Protein 2CNQ (pdb70)

Radius of gyration: 18.81 Å; Cα contacts (8 Å, |Δi|>4): 638; chains: 1; bounding box: 45×55×47 Å

Organism: Saccharomyces cerevisiae (strain ATCC 204508 / S288c) (NCBI:txid559292)

Structure (mmCIF, N/CA/C/O backbone):
data_2CNQ
#
_entry.id   2CNQ
#
_cell.length_a   60.683
_cell.length_b   61.851
_cell.length_c   76.893
_cell.angle_alpha   90.00
_cell.angle_beta   90.00
_cell.angle_gamma   90.00
#
_symmetry.space_group_name_H-M   'P 21 21 21'
#
loop_
_entity.id
_entity.type
_entity.pdbx_description
1 polymer 'PHOSPHORIBOSYLAMINOIMIDAZOLE-SUCCINOCARBOXAMIDE SYNTHASE'
2 non-polymer "ADENOSINE-5'-DIPHOSPHATE"
3 non-polymer 'AMINOIMIDAZOLE 4-CARBOXAMIDE RIBONUCLEOTIDE'
4 non-polymer 'ADENOSINE MONOPHOSPHATE'
5 non-polymer 'SUCCINIC ACID'
6 non-polymer 'MAGNESIUM ION'
7 non-polymer 'SULFATE ION'
8 water water
#
loop_
_atom_site.group_PDB
_atom_site.id
_atom_site.type_symbol
_atom_site.label_atom_id
_atom_site.label_alt_id
_atom_site.label_comp_id
_atom_site.label_asym_id
_atom_site.label_entity_id
_atom_site.label_seq_id
_atom_site.pdbx_PDB_ins_code
_atom_site.Cartn_x
_atom_site.Cartn_y
_atom_site.Cartn_z
_atom_site.occupancy
_atom_site.B_iso_or_equiv
_atom_site.auth_seq_id
_atom_site.auth_comp_id
_atom_site.auth_asym_id
_atom_site.auth_atom_id
_atom_site.pdbx_PDB_model_num
ATOM 4 N N . SER A 1 2 ? -27.356 30.653 13.857 1.00 8.31 2 SER A N 1
ATOM 5 C CA . SER A 1 2 ? -26.158 30.058 14.334 1.00 7.68 2 SER A CA 1
ATOM 6 C C . SER A 1 2 ? -25.236 31.121 14.857 1.00 7.02 2 SER A C 1
ATOM 7 O O . SER A 1 2 ? -25.148 32.216 14.315 1.00 8.18 2 SER A O 1
ATOM 11 N N . ILE A 1 3 ? -24.436 30.723 15.811 1.00 6.67 3 ILE A N 1
ATOM 12 C CA . ILE A 1 3 ? -23.338 31.537 16.245 1.00 6.84 3 ILE A CA 1
ATOM 13 C C . ILE A 1 3 ? -22.142 30.939 15.583 1.00 6.81 3 ILE A C 1
ATOM 14 O O . ILE A 1 3 ? -21.682 29.887 15.945 1.00 8.01 3 ILE A O 1
ATOM 19 N N . THR A 1 4 ? -21.659 31.630 14.600 1.00 7.49 4 THR A N 1
ATOM 20 C CA . THR A 1 4 ? -20.582 31.137 13.809 1.00 8.41 4 THR A CA 1
ATOM 21 C C . THR A 1 4 ? -19.269 31.741 14.195 1.00 7.59 4 THR A C 1
ATOM 22 O O . THR A 1 4 ? -18.273 31.060 14.162 1.00 10.13 4 THR A O 1
ATOM 29 N N . LYS A 1 5 ? -19.273 33.003 14.515 1.00 7.28 5 LYS A N 1
ATOM 30 C CA . LYS A 1 5 ? -18.080 33.709 14.870 1.00 7.88 5 LYS A CA 1
ATOM 31 C C . LYS A 1 5 ? -18.452 34.662 15.936 1.00 7.36 5 LYS A C 1
ATOM 32 O O . LYS A 1 5 ? -19.206 35.589 15.708 1.00 8.76 5 LYS A O 1
ATOM 38 N N . THR A 1 6 ? -17.935 34.456 17.120 1.00 6.71 6 THR A N 1
ATOM 39 C CA . THR A 1 6 ? -18.264 35.365 18.178 1.00 6.61 6 THR A CA 1
ATOM 40 C C . THR A 1 6 ? -17.599 36.690 17.934 1.00 6.41 6 THR A C 1
ATOM 41 O O . THR A 1 6 ? -16.487 36.767 17.462 1.00 7.31 6 THR A O 1
ATOM 45 N N . GLU A 1 7 ? -18.312 37.735 18.298 1.00 6.10 7 GLU A N 1
ATOM 46 C CA . GLU A 1 7 ? -17.874 39.095 18.107 1.00 6.70 7 GLU A CA 1
ATOM 47 C C . GLU A 1 7 ? -18.060 39.777 19.427 1.00 6.63 7 GLU A C 1
ATOM 48 O O . GLU A 1 7 ? -19.140 40.209 19.773 1.00 7.07 7 GLU A O 1
ATOM 54 N N . LEU A 1 8 ? -16.982 39.848 20.167 1.00 6.21 8 LEU A N 1
ATOM 55 C CA . LEU A 1 8 ? -17.028 40.369 21.502 1.00 6.55 8 LEU A CA 1
ATOM 56 C C . LEU A 1 8 ? -16.440 41.744 21.620 1.00 6.87 8 LEU A C 1
ATOM 57 O O . LEU A 1 8 ? -16.272 42.249 22.698 1.00 7.32 8 LEU A O 1
ATOM 62 N N . ASP A 1 9 ? -16.150 42.372 20.491 1.00 7.46 9 ASP A N 1
ATOM 63 C CA . ASP A 1 9 ? -15.800 43.776 20.485 1.00 7.89 9 ASP A CA 1
ATOM 64 C C . ASP A 1 9 ? -14.660 44.103 21.405 1.00 8.40 9 ASP A C 1
ATOM 65 O O . ASP A 1 9 ? -14.590 45.172 21.995 1.00 9.78 9 ASP A O 1
ATOM 70 N N . GLY A 1 10 ? -13.733 43.184 21.498 1.00 8.04 10 GLY A N 1
ATOM 71 C CA . GLY A 1 10 ? -12.550 43.409 22.257 1.00 8.93 10 GLY A CA 1
ATOM 72 C C . GLY A 1 10 ? -12.750 43.386 23.726 1.00 8.39 10 GLY A C 1
ATOM 73 O O . GLY A 1 10 ? -11.851 43.736 24.451 1.00 10.00 10 GLY A O 1
ATOM 74 N N . ILE A 1 11 ? -13.899 42.947 24.208 1.00 7.68 11 ILE A N 1
ATOM 75 C CA . ILE A 1 11 ? -14.158 42.977 25.616 1.00 7.57 11 ILE A CA 1
ATOM 76 C C . ILE A 1 11 ? -13.214 42.070 26.360 1.00 7.91 11 ILE A C 1
ATOM 77 O O . ILE A 1 11 ? -12.804 42.374 27.453 1.00 9.32 11 ILE A O 1
ATOM 82 N N . LEU A 1 12 ? -12.873 40.947 25.747 1.00 7.39 12 LEU A N 1
ATOM 83 C CA . LEU A 1 12 ? -11.855 40.036 26.234 1.00 7.46 12 LEU A CA 1
ATOM 84 C C . LEU A 1 12 ? -10.911 39.831 25.103 1.00 7.11 12 LEU A C 1
ATOM 85 O O . LEU A 1 12 ? -11.322 39.771 23.975 1.00 7.53 12 LEU A O 1
ATOM 90 N N . PRO A 1 13 ? -9.650 39.623 25.398 1.00 7.27 13 PRO A N 1
ATOM 91 C CA . PRO A 1 13 ? -8.730 39.253 24.354 1.00 7.55 13 PRO A CA 1
ATOM 92 C C . PRO A 1 13 ? -9.065 37.907 23.790 1.00 6.73 13 PRO A C 1
ATOM 93 O O . PRO A 1 13 ? -9.454 37.004 24.509 1.00 7.09 13 PRO A O 1
ATOM 97 N N . LEU A 1 14 ? -8.857 37.768 22.511 1.00 6.74 14 LEU A N 1
ATOM 98 C CA . LEU A 1 14 ? -9.035 36.520 21.852 1.00 6.73 14 LEU A CA 1
ATOM 99 C C . LEU A 1 14 ? -7.790 35.728 21.972 1.00 6.75 14 LEU A C 1
ATOM 100 O O . LEU A 1 14 ? -6.750 36.187 21.561 1.00 7.55 14 LEU A O 1
ATOM 105 N N . VAL A 1 15 ? -7.877 34.540 22.512 1.00 7.06 15 VAL A N 1
ATOM 106 C CA . VAL A 1 15 ? -6.764 33.642 22.577 1.00 7.09 15 VAL A CA 1
ATOM 107 C C . VAL A 1 15 ? -6.636 32.896 21.295 1.00 7.64 15 VAL A C 1
ATOM 108 O O . VAL A 1 15 ? -5.553 32.777 20.754 1.00 8.67 15 VAL A O 1
ATOM 112 N N . ALA A 1 16 ? -7.719 32.356 20.780 1.00 7.44 16 ALA A N 1
ATOM 113 C CA . ALA A 1 16 ? -7.663 31.547 19.610 1.00 7.80 16 ALA A CA 1
ATOM 114 C C . ALA A 1 16 ? -9.035 31.392 19.073 1.00 7.15 16 ALA A C 1
ATOM 115 O O . ALA A 1 16 ? -9.993 31.449 19.791 1.00 7.39 16 ALA A O 1
ATOM 117 N N . ARG A 1 17 ? -9.109 31.110 17.796 1.00 7.51 17 ARG A N 1
ATOM 118 C CA . ARG A 1 17 ? -10.241 30.406 17.265 1.00 7.70 17 ARG A CA 1
ATOM 119 C C . ARG A 1 17 ? -9.748 29.116 16.707 1.00 8.11 17 ARG A C 1
ATOM 120 O O . ARG A 1 17 ? -8.868 29.091 15.856 1.00 10.20 17 ARG A O 1
ATOM 128 N N . GLY A 1 18 ? -10.316 28.037 17.191 1.00 7.49 18 GLY A N 1
ATOM 129 C CA . GLY A 1 18 ? -10.108 26.742 16.606 1.00 7.38 18 GLY A CA 1
ATOM 130 C C . GLY A 1 18 ? -11.120 26.544 15.520 1.00 7.06 18 GLY A C 1
ATOM 131 O O . GLY A 1 18 ? -11.799 27.463 15.099 1.00 7.61 18 GLY A O 1
ATOM 132 N N . LYS A 1 19 ? -11.264 25.325 15.074 1.00 7.19 19 LYS A N 1
ATOM 133 C CA . LYS A 1 19 ? -12.245 25.063 14.069 1.00 8.11 19 LYS A CA 1
ATOM 134 C C . LYS A 1 19 ? -13.631 25.290 14.597 1.00 6.97 19 LYS A C 1
ATOM 135 O O . LYS A 1 19 ? -14.513 25.637 13.847 1.00 7.47 19 LYS A O 1
ATOM 146 N N . VAL A 1 20 ? -13.811 25.050 15.865 1.00 6.78 20 VAL A N 1
ATOM 147 C CA . VAL A 1 20 ? -15.124 25.134 16.460 1.00 6.97 20 VAL A CA 1
ATOM 148 C C . VAL A 1 20 ? -15.218 26.183 17.512 1.00 6.65 20 VAL A C 1
ATOM 149 O O . VAL A 1 20 ? -16.248 26.808 17.644 1.00 7.17 20 VAL A O 1
ATOM 153 N N . ARG A 1 21 ? -14.190 26.370 18.304 1.00 6.57 21 ARG A N 1
ATOM 154 C CA . ARG A 1 21 ? -14.289 27.213 19.437 1.00 6.22 21 ARG A CA 1
ATOM 155 C C . ARG A 1 21 ? -13.630 28.531 19.226 1.00 5.51 21 ARG A C 1
ATOM 156 O O . ARG A 1 21 ? -12.640 28.663 18.535 1.00 6.60 21 ARG A O 1
ATOM 164 N N . ASP A 1 22 ? -14.214 29.519 19.861 1.00 5.47 22 ASP A N 1
ATOM 165 C CA . ASP A 1 22 ? -13.630 30.837 20.017 1.00 5.76 22 ASP A CA 1
ATOM 166 C C . ASP A 1 22 ? -13.259 30.929 21.462 1.00 5.95 22 ASP A C 1
ATOM 167 O O . ASP A 1 22 ? -14.086 30.679 22.319 1.00 6.39 22 ASP A O 1
ATOM 172 N N . ILE A 1 23 ? -12.018 31.260 21.717 1.00 6.20 23 ILE A N 1
ATOM 173 C CA . ILE A 1 23 ? -11.478 31.143 23.048 1.00 6.42 23 ILE A CA 1
ATOM 174 C C . ILE A 1 23 ? -10.962 32.481 23.445 1.00 5.98 23 ILE A C 1
ATOM 175 O O . ILE A 1 23 ? -10.104 33.019 22.761 1.00 6.69 23 ILE A O 1
ATOM 184 N N . TYR A 1 24 ? -11.479 33.011 24.518 1.00 6.00 24 TYR A N 1
ATOM 185 C CA . TYR A 1 24 ? -11.092 34.313 24.993 1.00 6.30 24 TYR A CA 1
ATOM 186 C C . TYR A 1 24 ? -10.437 34.187 26.332 1.00 6.42 24 TYR A C 1
ATOM 187 O O . TYR A 1 24 ? -10.711 33.272 27.097 1.00 6.93 24 TYR A O 1
ATOM 196 N N . GLU A 1 25 ? -9.634 35.172 26.659 1.00 6.56 25 GLU A N 1
ATOM 197 C CA . GLU A 1 25 ? -8.988 35.217 27.939 1.00 6.85 25 GLU A CA 1
ATOM 198 C C . GLU A 1 25 ? -9.814 35.984 28.892 1.00 7.10 25 GLU A C 1
ATOM 199 O O . GLU A 1 25 ? -10.041 37.177 28.713 1.00 8.76 25 GLU A O 1
ATOM 210 N N . VAL A 1 26 ? -10.260 35.323 29.923 1.00 7.18 26 VAL A N 1
ATOM 211 C CA . VAL A 1 26 ? -10.976 35.982 30.982 1.00 7.63 26 VAL A CA 1
ATOM 212 C C . VAL A 1 26 ? -10.002 36.622 31.910 1.00 7.85 26 VAL A C 1
ATOM 213 O O . VAL A 1 26 ? -10.200 37.739 32.354 1.00 9.88 26 VAL A O 1
ATOM 217 N N . ASP A 1 27 ? -8.971 35.893 32.267 1.00 8.36 27 ASP A N 1
ATOM 218 C CA . ASP A 1 27 ? -7.938 36.438 33.055 1.00 9.17 27 ASP A CA 1
ATOM 219 C C . ASP A 1 27 ? -6.774 35.558 32.859 1.00 9.60 27 ASP A C 1
ATOM 220 O O . ASP A 1 27 ? -6.759 34.665 32.003 1.00 9.63 27 ASP A O 1
ATOM 225 N N . ALA A 1 28 ? -5.750 35.813 33.628 1.00 10.85 28 ALA A N 1
ATOM 226 C CA . ALA A 1 28 ? -4.538 35.117 33.420 1.00 11.22 28 ALA A CA 1
ATOM 227 C C . ALA A 1 28 ? -4.686 33.619 33.449 1.00 11.48 28 ALA A C 1
ATOM 228 O O . ALA A 1 28 ? -3.922 32.928 32.827 1.00 13.45 28 ALA A O 1
ATOM 230 N N . GLY A 1 29 ? -5.615 33.097 34.201 1.00 10.06 29 GLY A N 1
ATOM 231 C CA . GLY A 1 29 ? -5.751 31.672 34.344 1.00 9.78 29 GLY A CA 1
ATOM 232 C C . GLY A 1 29 ? -6.965 31.052 33.725 1.00 8.15 29 GLY A C 1
ATOM 233 O O . GLY A 1 29 ? -7.160 29.864 33.861 1.00 8.66 29 GLY A O 1
ATOM 234 N N . THR A 1 30 ? -7.790 31.836 33.076 1.00 7.42 30 THR A N 1
ATOM 235 C CA . THR A 1 30 ? -9.104 31.363 32.755 1.00 7.09 30 THR A CA 1
ATOM 236 C C . THR A 1 30 ? -9.487 31.791 31.393 1.00 6.58 30 THR A C 1
ATOM 237 O O . THR A 1 30 ? -9.180 32.893 30.948 1.00 6.88 30 THR A O 1
ATOM 244 N N . LEU A 1 31 ? -10.172 30.884 30.721 1.00 6.64 31 LEU A N 1
ATOM 245 C CA . LEU A 1 31 ? -10.608 31.078 29.369 1.00 6.17 31 LEU A CA 1
ATOM 246 C C . LEU A 1 31 ? -12.098 31.002 29.320 1.00 6.06 31 LEU A C 1
ATOM 247 O O . LEU A 1 31 ? -12.733 30.259 30.029 1.00 6.76 31 LEU A O 1
ATOM 252 N N . LEU A 1 32 ? -12.643 31.767 28.396 1.00 6.24 32 LEU A N 1
ATOM 253 C CA . LEU A 1 32 ? -14.014 31.666 27.958 1.00 6.67 32 LEU A CA 1
ATOM 254 C C . LEU A 1 32 ? -13.962 30.829 26.700 1.00 6.10 32 LEU A C 1
ATOM 255 O O . LEU A 1 32 ? -13.398 31.217 25.702 1.00 6.50 32 LEU A O 1
ATOM 260 N N . PHE A 1 33 ? -14.525 29.640 26.793 1.00 6.22 33 PHE A N 1
ATOM 261 C CA . PHE A 1 33 ? -14.330 28.599 25.820 1.00 6.15 33 PHE A CA 1
ATOM 262 C C . PHE A 1 33 ? -15.659 28.424 25.104 1.00 5.57 33 PHE A C 1
ATOM 263 O O . PHE A 1 33 ? -16.549 27.786 25.630 1.00 6.12 33 PHE A O 1
ATOM 271 N N . VAL A 1 34 ? -15.776 29.056 23.968 1.00 5.54 34 VAL A N 1
ATOM 272 C CA . VAL A 1 34 ? -17.049 29.192 23.317 1.00 5.59 34 VAL A CA 1
ATOM 273 C C . VAL A 1 34 ? -17.103 28.247 22.159 1.00 5.71 34 VAL A C 1
ATOM 274 O O . VAL A 1 34 ? -16.333 28.372 21.237 1.00 6.63 34 VAL A O 1
ATOM 278 N N . ALA A 1 35 ? -18.024 27.313 22.188 1.00 5.44 35 ALA A N 1
ATOM 279 C CA . ALA A 1 35 ? -18.237 26.447 21.061 1.00 5.33 35 ALA A CA 1
ATOM 280 C C . ALA A 1 35 ? -19.196 27.124 20.142 1.00 5.30 35 ALA A C 1
ATOM 281 O O . ALA A 1 35 ? -20.346 27.308 20.468 1.00 5.38 35 ALA A O 1
ATOM 283 N N . THR A 1 36 ? -18.708 27.523 18.996 1.00 5.43 36 THR A N 1
ATOM 284 C CA . THR A 1 36 ? -19.538 28.072 17.978 1.00 5.37 36 THR A CA 1
ATOM 285 C C . THR A 1 36 ? -20.275 26.937 17.310 1.00 5.46 36 THR A C 1
ATOM 286 O O . THR A 1 36 ? -20.183 25.802 17.724 1.00 6.12 36 THR A O 1
ATOM 290 N N . ASP A 1 37 ? -21.001 27.291 16.277 1.00 5.31 37 ASP A N 1
ATOM 291 C CA . ASP A 1 37 ? -21.743 26.364 15.480 1.00 5.61 37 ASP A CA 1
ATOM 292 C C . ASP A 1 37 ? -21.026 25.962 14.240 1.00 5.96 37 ASP A C 1
ATOM 293 O O . ASP A 1 37 ? -21.598 25.315 13.390 1.00 6.85 37 ASP A O 1
ATOM 298 N N . ARG A 1 38 ? -19.766 26.326 14.127 1.00 5.76 38 ARG A N 1
ATOM 299 C CA . ARG A 1 38 ? -18.995 25.896 13.023 1.00 6.25 38 ARG A CA 1
ATOM 300 C C . ARG A 1 38 ? -18.853 24.391 13.048 1.00 6.07 38 ARG A C 1
ATOM 301 O O . ARG A 1 38 ? -18.881 23.750 14.076 1.00 6.73 38 ARG A O 1
ATOM 309 N N . ILE A 1 39 ? -18.657 23.826 11.893 1.00 6.40 39 ILE A N 1
ATOM 310 C CA . ILE A 1 39 ? -18.373 22.414 11.803 1.00 6.43 39 ILE A CA 1
ATOM 311 C C . ILE A 1 39 ? -17.314 22.243 10.775 1.00 6.93 39 ILE A C 1
ATOM 312 O O . ILE A 1 39 ? -17.260 22.960 9.800 1.00 7.20 39 ILE A O 1
ATOM 317 N N . SER A 1 40 ? -16.455 21.295 11.009 1.00 7.39 40 SER A N 1
ATOM 318 C CA . SER A 1 40 ? -15.339 21.045 10.146 1.00 7.30 40 SER A CA 1
ATOM 319 C C . SER A 1 40 ? -15.267 19.592 9.866 1.00 7.33 40 SER A C 1
ATOM 320 O O . SER A 1 40 ? -15.777 18.771 10.584 1.00 8.63 40 SER A O 1
ATOM 323 N N . ALA A 1 41 ? -14.604 19.260 8.788 1.00 6.87 41 ALA A N 1
ATOM 324 C CA . ALA A 1 41 ? -14.336 17.872 8.492 1.00 7.32 41 ALA A CA 1
ATOM 325 C C . ALA A 1 41 ? -13.071 17.876 7.718 1.00 8.19 41 ALA A C 1
ATOM 326 O O . ALA A 1 41 ? -12.832 18.760 6.913 1.00 8.12 41 ALA A O 1
ATOM 328 N N . TYR A 1 42 ? -12.247 16.888 7.962 1.00 8.52 42 TYR A N 1
ATOM 329 C CA . TYR A 1 42 ? -10.970 16.811 7.310 1.00 9.98 42 TYR A CA 1
ATOM 330 C C . TYR A 1 42 ? -10.217 18.110 7.467 1.00 9.94 42 TYR A C 1
ATOM 331 O O . TYR A 1 42 ? -9.512 18.537 6.567 1.00 11.76 42 TYR A O 1
ATOM 340 N N . ASP A 1 43 ? -10.335 18.713 8.636 1.00 9.65 43 ASP A N 1
ATOM 341 C CA . ASP A 1 43 ? -9.592 19.908 8.989 1.00 9.74 43 ASP A CA 1
ATOM 342 C C . ASP A 1 43 ? -9.974 21.119 8.204 1.00 9.42 43 ASP A C 1
ATOM 343 O O . ASP A 1 43 ? -9.245 22.078 8.211 1.00 11.14 43 ASP A O 1
ATOM 348 N N . VAL A 1 44 ? -11.148 21.116 7.593 1.00 8.41 44 VAL A N 1
ATOM 349 C CA . VAL A 1 44 ? -11.630 22.291 6.934 1.00 8.22 44 VAL A CA 1
ATOM 350 C C . VAL A 1 44 ? -12.994 22.613 7.458 1.00 7.59 44 VAL A C 1
ATOM 351 O O . VAL A 1 44 ? -13.841 21.755 7.600 1.00 7.86 44 VAL A O 1
ATOM 358 N N . ILE A 1 45 ? -13.221 23.873 7.732 1.00 7.63 45 ILE A N 1
ATOM 359 C CA . ILE A 1 45 ? -14.460 24.336 8.259 1.00 7.39 45 ILE A CA 1
ATOM 360 C C . ILE A 1 45 ? -15.428 24.476 7.130 1.00 7.12 45 ILE A C 1
ATOM 361 O O . ILE A 1 45 ? -15.116 24.991 6.085 1.00 8.12 45 ILE A O 1
ATOM 366 N N . MET A 1 46 ? -16.645 24.036 7.338 1.00 7.21 46 MET A N 1
ATOM 367 C CA . MET A 1 46 ? -17.674 24.231 6.356 1.00 7.49 46 MET A CA 1
ATOM 368 C C . MET A 1 46 ? -18.018 25.686 6.287 1.00 7.86 46 MET A C 1
ATOM 369 O O . MET A 1 46 ? -17.832 26.442 7.213 1.00 8.14 46 MET A O 1
ATOM 374 N N . GLU A 1 47 ? -18.599 26.087 5.181 1.00 8.11 47 GLU A N 1
ATOM 375 C CA . GLU A 1 47 ? -19.016 27.464 5.038 1.00 8.60 47 GLU A CA 1
ATOM 376 C C . GLU A 1 47 ? -20.099 27.808 6.000 1.00 8.56 47 GLU A C 1
ATOM 377 O O . GLU A 1 47 ? -20.103 28.876 6.563 1.00 10.19 47 GLU A O 1
ATOM 387 N N . ASN A 1 48 ? -21.048 26.914 6.148 1.00 8.71 48 ASN A N 1
ATOM 388 C CA . ASN A 1 48 ? -22.175 27.144 6.964 1.00 8.66 48 ASN A CA 1
ATOM 389 C C . ASN A 1 48 ? -22.102 26.344 8.231 1.00 8.41 48 ASN A C 1
ATOM 390 O O . ASN A 1 48 ? -21.306 25.454 8.407 1.00 8.56 48 ASN A O 1
ATOM 395 N N . SER A 1 49 ? -22.929 26.738 9.152 1.00 8.88 49 SER A N 1
ATOM 396 C CA . SER A 1 49 ? -22.909 26.236 10.485 1.00 8.45 49 SER A CA 1
ATOM 397 C C . SER A 1 49 ? -24.044 25.254 10.714 1.00 8.10 49 SER A C 1
ATOM 398 O O . SER A 1 49 ? -24.941 25.084 9.900 1.00 9.62 49 SER A O 1
ATOM 402 N N . ILE A 1 50 ? -23.959 24.593 11.844 1.00 7.34 50 ILE A N 1
ATOM 403 C CA . ILE A 1 50 ? -25.019 23.727 12.319 1.00 7.65 50 ILE A CA 1
ATOM 404 C C . ILE A 1 50 ? -25.619 24.453 13.499 1.00 7.13 50 ILE A C 1
ATOM 405 O O . ILE A 1 50 ? -24.993 24.538 14.532 1.00 6.47 50 ILE A O 1
ATOM 410 N N . PRO A 1 51 ? -26.802 25.011 13.373 1.00 7.53 51 PRO A N 1
ATOM 411 C CA . PRO A 1 51 ? -27.308 25.827 14.453 1.00 7.70 51 PRO A CA 1
ATOM 412 C C . PRO A 1 51 ? -27.322 25.090 15.750 1.00 6.74 51 PRO A C 1
ATOM 413 O O . PRO A 1 51 ? -27.805 23.967 15.847 1.00 6.85 51 PRO A O 1
ATOM 417 N N . GLU A 1 52 ? -26.797 25.743 16.753 1.00 6.44 52 GLU A N 1
ATOM 418 C CA . GLU A 1 52 ? -26.749 25.239 18.113 1.00 6.46 52 GLU A CA 1
ATOM 419 C C . GLU A 1 52 ? -25.882 24.044 18.327 1.00 5.68 52 GLU A C 1
ATOM 420 O O . GLU A 1 52 ? -25.827 23.529 19.403 1.00 5.74 52 GLU A O 1
ATOM 431 N N . LYS A 1 53 ? -25.129 23.635 17.326 1.00 5.60 53 LYS A N 1
ATOM 432 C CA . LYS A 1 53 ? -24.185 22.558 17.537 1.00 5.76 53 LYS A CA 1
ATOM 433 C C . LYS A 1 53 ? -23.287 22.858 18.693 1.00 5.41 53 LYS A C 1
ATOM 434 O O . LYS A 1 53 ? -22.974 21.977 19.462 1.00 5.67 53 LYS A O 1
ATOM 440 N N . GLY A 1 54 ? -22.823 24.095 18.800 1.00 5.33 54 GLY A N 1
ATOM 441 C CA . GLY A 1 54 ? -21.931 24.410 19.871 1.00 5.58 54 GLY A CA 1
ATOM 442 C C . GLY A 1 54 ? -22.555 24.318 21.211 1.00 5.32 54 GLY A C 1
ATOM 443 O O . GLY A 1 54 ? -21.898 23.998 22.190 1.00 5.47 54 GLY A O 1
ATOM 444 N N . ILE A 1 55 ? -23.836 24.600 21.294 1.00 5.25 55 ILE A N 1
ATOM 445 C CA . ILE A 1 55 ? -24.546 24.382 22.531 1.00 5.33 55 ILE A CA 1
ATOM 446 C C . ILE A 1 55 ? -24.522 22.902 22.851 1.00 5.29 55 ILE A C 1
ATOM 447 O O . ILE A 1 55 ? -24.266 22.498 23.950 1.00 5.67 55 ILE A O 1
ATOM 452 N N . LEU A 1 56 ? -24.775 22.073 21.859 1.00 5.51 56 LEU A N 1
ATOM 453 C CA . LEU A 1 56 ? -24.749 20.637 22.082 1.00 5.77 56 LEU A CA 1
ATOM 454 C C . LEU A 1 56 ? -23.407 20.186 22.521 1.00 5.65 56 LEU A C 1
ATOM 455 O O . LEU A 1 56 ? -23.287 19.398 23.460 1.00 5.93 56 LEU A O 1
ATOM 460 N N . LEU A 1 57 ? -22.360 20.661 21.893 1.00 5.51 57 LEU A N 1
ATOM 461 C CA . LEU A 1 57 ? -21.038 20.218 22.291 1.00 5.49 57 LEU A CA 1
ATOM 462 C C . LEU A 1 57 ? -20.761 20.616 23.699 1.00 5.31 57 LEU A C 1
ATOM 463 O O . LEU A 1 57 ? -20.126 19.879 24.427 1.00 5.77 57 LEU A O 1
ATOM 468 N N . THR A 1 58 ? -21.205 21.789 24.072 1.00 5.22 58 THR A N 1
ATOM 469 C CA . THR A 1 58 ? -20.992 22.286 25.387 1.00 5.54 58 THR A CA 1
ATOM 470 C C . THR A 1 58 ? -21.744 21.467 26.374 1.00 5.42 58 THR A C 1
ATOM 471 O O . THR A 1 58 ? -21.202 20.977 27.340 1.00 6.05 58 THR A O 1
ATOM 475 N N . LYS A 1 59 ? -23.037 21.335 26.156 1.00 5.64 59 LYS A N 1
ATOM 476 C CA A LYS A 1 59 ? -23.862 20.634 27.096 0.50 5.99 59 LYS A CA 1
ATOM 477 C CA B LYS A 1 59 ? -23.877 20.634 27.081 0.50 6.26 59 LYS A CA 1
ATOM 478 C C . LYS A 1 59 ? -23.468 19.188 27.226 1.00 5.73 59 LYS A C 1
ATOM 479 O O . LYS A 1 59 ? -23.465 18.635 28.292 1.00 6.20 59 LYS A O 1
ATOM 495 N N . LEU A 1 60 ? -23.133 18.571 26.128 1.00 5.54 60 LEU A N 1
ATOM 496 C CA . LEU A 1 60 ? -22.749 17.183 26.176 1.00 5.65 60 LEU A CA 1
ATOM 497 C C . LEU A 1 60 ? -21.429 17.044 26.902 1.00 5.57 60 LEU A C 1
ATOM 498 O O . LEU A 1 60 ? -21.253 16.159 27.692 1.00 5.87 60 LEU A O 1
ATOM 503 N N . SER A 1 61 ? -20.517 17.947 26.623 1.00 5.61 61 SER A N 1
ATOM 504 C CA . SER A 1 61 ? -19.293 17.931 27.381 1.00 5.72 61 SER A CA 1
ATOM 505 C C . SER A 1 61 ? -19.570 18.037 28.838 1.00 5.82 61 SER A C 1
ATOM 506 O O . SER A 1 61 ? -18.984 17.329 29.626 1.00 6.07 61 SER A O 1
ATOM 509 N N . GLU A 1 62 ? -20.425 18.966 29.213 1.00 6.01 62 GLU A N 1
ATOM 510 C CA . GLU A 1 62 ? -20.737 19.126 30.612 1.00 6.45 62 GLU A CA 1
ATOM 511 C C . GLU A 1 62 ? -21.289 17.880 31.205 1.00 6.41 62 GLU A C 1
ATOM 512 O O . GLU A 1 62 ? -20.964 17.514 32.318 1.00 6.75 62 GLU A O 1
ATOM 518 N N . PHE A 1 63 ? -22.134 17.194 30.454 1.00 6.22 63 PHE A N 1
ATOM 519 C CA . PHE A 1 63 ? -22.680 15.949 30.926 1.00 6.32 63 PHE A CA 1
ATOM 520 C C . PHE A 1 63 ? -21.576 14.980 31.257 1.00 5.95 63 PHE A C 1
ATOM 521 O O . PHE A 1 63 ? -21.564 14.350 32.293 1.00 6.66 63 PHE A O 1
ATOM 529 N N . TRP A 1 64 ? -20.624 14.849 30.341 1.00 5.91 64 TRP A N 1
ATOM 530 C CA . TRP A 1 64 ? -19.565 13.902 30.561 1.00 6.12 64 TRP A CA 1
ATOM 531 C C . TRP A 1 64 ? -18.614 14.351 31.618 1.00 5.94 64 TRP A C 1
ATOM 532 O O . TRP A 1 64 ? -18.096 13.523 32.353 1.00 6.67 64 TRP A O 1
ATOM 543 N N . PHE A 1 65 ? -18.329 15.636 31.701 1.00 6.23 65 PHE A N 1
ATOM 544 C CA . PHE A 1 65 ? -17.473 16.098 32.767 1.00 6.87 65 PHE A CA 1
ATOM 545 C C . PHE A 1 65 ? -18.058 15.714 34.097 1.00 7.07 65 PHE A C 1
ATOM 546 O O . PHE A 1 65 ? -17.353 15.297 34.988 1.00 7.70 65 PHE A O 1
ATOM 554 N N A LYS A 1 66 ? -19.365 15.855 34.216 0.50 6.79 66 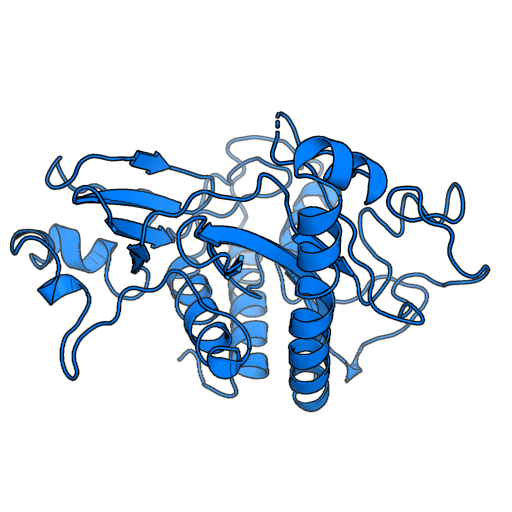LYS A N 1
ATOM 555 N N B LYS A 1 66 ? -19.364 15.885 34.250 0.50 7.41 66 LYS A N 1
ATOM 556 C CA A LYS A 1 66 ? -20.028 15.527 35.434 0.50 7.59 66 LYS A CA 1
ATOM 557 C CA B LYS A 1 66 ? -20.015 15.484 35.474 0.50 8.75 66 LYS A CA 1
ATOM 558 C C A LYS A 1 66 ? -20.023 14.031 35.643 0.50 7.71 66 LYS A C 1
ATOM 559 C C B LYS A 1 66 ? -19.921 13.999 35.631 0.50 8.05 66 LYS A C 1
ATOM 560 O O A LYS A 1 66 ? -19.826 13.566 36.757 0.50 8.46 66 LYS A O 1
ATOM 561 O O B LYS A 1 66 ? -19.540 13.504 36.682 0.50 8.59 66 LYS A O 1
ATOM 572 N N . PHE A 1 67 ? -20.272 13.264 34.588 1.00 7.52 67 PHE A N 1
ATOM 573 C CA . PHE A 1 67 ? -20.271 11.825 34.675 1.00 7.98 67 PHE A CA 1
ATOM 574 C C . PHE A 1 67 ? -18.938 11.297 35.143 1.00 8.00 67 PHE A C 1
ATOM 575 O O . PHE A 1 67 ? -18.854 10.319 35.868 1.00 8.67 67 PHE A O 1
ATOM 583 N N . LEU A 1 68 ? -17.885 11.966 34.711 1.00 7.40 68 LEU A N 1
ATOM 584 C CA . LEU A 1 68 ? -16.528 11.562 35.001 1.00 7.61 68 LEU A CA 1
ATOM 585 C C . LEU A 1 68 ? -15.932 12.358 36.120 1.00 8.02 68 LEU A C 1
ATOM 586 O O . LEU A 1 68 ? -14.742 12.304 36.322 1.00 8.92 68 LEU A O 1
ATOM 591 N N . SER A 1 69 ? -16.723 13.086 36.868 1.00 9.10 69 SER A N 1
ATOM 592 C CA . SER A 1 69 ? -16.154 14.053 37.792 1.00 10.76 69 SER A CA 1
ATOM 593 C C . SER A 1 69 ? -15.354 13.394 38.888 1.00 11.06 69 SER A C 1
ATOM 594 O O . SER A 1 69 ? -14.436 13.993 39.388 1.00 13.08 69 SER A O 1
ATOM 597 N N . ASN A 1 70 ? -15.695 12.177 39.254 1.00 10.68 70 ASN A N 1
ATOM 598 C CA . ASN A 1 70 ? -14.924 11.450 40.237 1.00 11.91 70 ASN A CA 1
ATOM 599 C C . ASN A 1 70 ? -13.796 10.661 39.649 1.00 11.17 70 ASN A C 1
ATOM 600 O O . ASN A 1 70 ? -13.009 10.091 40.372 1.00 13.50 70 ASN A O 1
ATOM 605 N N . ASP A 1 71 ? -13.696 10.620 38.339 1.00 9.54 71 ASP A N 1
ATOM 606 C CA . ASP A 1 71 ? -12.713 9.842 37.653 1.00 9.64 71 ASP A CA 1
ATOM 607 C C . ASP A 1 71 ? -11.559 10.652 37.197 1.00 9.02 71 ASP A C 1
ATOM 608 O O . ASP A 1 71 ? -10.485 10.116 37.022 1.00 9.91 71 ASP A O 1
ATOM 613 N N . VAL A 1 72 ? -11.763 11.931 36.964 1.00 8.19 72 VAL A N 1
ATOM 614 C CA . VAL A 1 72 ? -10.732 12.771 36.433 1.00 7.75 72 VAL A CA 1
ATOM 615 C C . VAL A 1 72 ? -11.074 14.201 36.724 1.00 7.72 72 VAL A C 1
ATOM 616 O O . VAL A 1 72 ? -12.217 14.598 36.628 1.00 8.67 72 VAL A O 1
ATOM 620 N N . ARG A 1 73 ? -10.074 14.955 37.109 1.00 7.80 73 ARG A N 1
ATOM 621 C CA . ARG A 1 73 ? -10.201 16.379 37.192 1.00 8.14 73 ARG A CA 1
ATOM 622 C C . ARG A 1 73 ? -10.457 16.936 35.833 1.00 7.26 73 ARG A C 1
ATOM 623 O O . ARG A 1 73 ? -9.964 16.405 34.871 1.00 8.28 73 ARG A O 1
ATOM 638 N N . ASN A 1 74 ? -11.172 18.033 35.766 1.00 7.05 74 ASN A N 1
ATOM 639 C CA . ASN A 1 74 ? -11.422 18.650 34.493 1.00 6.56 74 ASN A CA 1
ATOM 640 C C . ASN A 1 74 ? -11.152 20.120 34.538 1.00 6.76 74 ASN A C 1
ATOM 641 O O . ASN A 1 74 ? -10.905 20.693 35.571 1.00 7.69 74 ASN A O 1
ATOM 646 N N . HIS A 1 75 ? -11.212 20.736 33.382 1.00 6.50 75 HIS A N 1
ATOM 647 C CA . HIS A 1 75 ? -10.868 22.129 33.255 1.00 6.51 75 HIS A CA 1
ATOM 648 C C . HIS A 1 75 ? -11.952 23.086 33.619 1.00 6.44 75 HIS A C 1
ATOM 649 O O . HIS A 1 75 ? -11.732 24.275 33.565 1.00 6.86 75 HIS A O 1
ATOM 656 N N . LEU A 1 76 ? -13.127 22.619 33.971 1.00 6.96 76 LEU A N 1
ATOM 657 C CA . LEU A 1 76 ? -14.180 23.566 34.225 1.00 6.90 76 LEU A CA 1
ATOM 658 C C . LEU A 1 76 ? -13.859 24.380 35.451 1.00 7.16 76 LEU A C 1
ATOM 659 O O . LEU A 1 76 ? -13.418 23.852 36.451 1.00 8.52 76 LEU A O 1
ATOM 664 N N . VAL A 1 77 ? -14.137 25.663 35.401 1.00 6.82 77 VAL A N 1
ATOM 665 C CA . VAL A 1 77 ? -14.153 26.477 36.572 1.00 7.79 77 VAL A CA 1
ATOM 666 C C . VAL A 1 77 ? -15.435 26.155 37.316 1.00 8.93 77 VAL A C 1
ATOM 667 O O . VAL A 1 77 ? -16.501 26.109 36.770 1.00 10.38 77 VAL A O 1
ATOM 671 N N A ASP A 1 78 ? -15.321 26.062 38.612 0.80 10.96 78 ASP A N 1
ATOM 672 N N B ASP A 1 78 ? -15.249 25.741 38.573 0.20 7.61 78 ASP A N 1
ATOM 673 C CA A ASP A 1 78 ? -16.502 26.010 39.430 0.80 13.08 78 ASP A CA 1
ATOM 674 C CA B ASP A 1 78 ? -16.343 25.352 39.478 0.20 6.89 78 ASP A CA 1
ATOM 675 C C A ASP A 1 78 ? -17.321 27.280 39.264 0.80 13.57 78 ASP A C 1
ATOM 676 C C B ASP A 1 78 ? -17.041 26.599 39.991 0.20 6.66 78 ASP A C 1
ATOM 677 O O A ASP A 1 78 ? -16.823 28.401 39.320 0.80 14.75 78 ASP A O 1
ATOM 678 O O B ASP A 1 78 ? -16.724 27.123 41.040 0.20 7.24 78 ASP A O 1
ATOM 687 N N A ILE A 1 79 ? -18.586 27.102 39.023 0.80 13.68 79 ILE A N 1
ATOM 688 N N B ILE A 1 79 ? -17.969 27.084 39.196 0.20 6.90 79 ILE A N 1
ATOM 689 C CA A ILE A 1 79 ? -19.471 28.231 38.994 0.80 13.17 79 ILE A CA 1
ATOM 690 C CA B ILE A 1 79 ? -18.699 28.297 39.478 0.20 7.31 79 ILE A CA 1
ATOM 691 C C A ILE A 1 79 ? -20.207 28.104 40.331 0.80 13.30 79 ILE A C 1
ATOM 692 C C B ILE A 1 79 ? -19.678 28.051 40.613 0.20 8.24 79 ILE A C 1
ATOM 693 O O A ILE A 1 79 ? -20.786 27.047 40.585 0.80 14.72 79 ILE A O 1
ATOM 694 O O B ILE A 1 79 ? -19.998 26.923 40.953 0.20 7.65 79 ILE A O 1
ATOM 703 N N . ALA A 1 80 ? -20.154 29.130 41.194 1.00 11.20 80 ALA A N 1
ATOM 704 C CA . ALA A 1 80 ? -20.857 29.053 42.446 1.00 11.62 80 ALA A CA 1
ATOM 705 C C . ALA A 1 80 ? -22.315 28.754 42.233 1.00 11.57 80 ALA A C 1
ATOM 706 O O . ALA A 1 80 ? -22.884 29.048 41.198 1.00 11.67 80 ALA A O 1
ATOM 708 N N . PRO A 1 81 ? -22.940 28.185 43.244 1.00 11.81 81 PRO A N 1
ATOM 709 C CA . PRO A 1 81 ? -24.320 27.837 43.139 1.00 12.21 81 PRO A CA 1
ATOM 710 C C . PRO A 1 81 ? -25.135 29.018 42.745 1.00 12.45 81 PRO A C 1
ATOM 711 O O . PRO A 1 81 ? -24.973 30.081 43.302 1.00 12.92 81 PRO A O 1
ATOM 715 N N . GLY A 1 82 ? -26.010 28.824 41.772 1.00 13.92 82 GLY A N 1
ATOM 716 C CA . GLY A 1 82 ? -26.925 29.848 41.360 1.00 14.35 82 GLY A CA 1
ATOM 717 C C . GLY A 1 82 ? -26.332 30.828 40.412 1.00 13.45 82 GLY A C 1
ATOM 718 O O . GLY A 1 82 ? -27.035 31.692 39.924 1.00 16.42 82 GLY A O 1
ATOM 719 N N . LYS A 1 83 ? -25.051 30.709 40.138 1.00 11.71 83 LYS A N 1
ATOM 720 C CA A LYS A 1 83 ? -24.433 31.633 39.226 0.50 11.11 83 LYS A CA 1
ATOM 721 C CA B LYS A 1 83 ? -24.392 31.616 39.229 0.50 10.65 83 LYS A CA 1
ATOM 722 C C . LYS A 1 83 ? -24.339 31.011 37.867 1.00 10.73 83 LYS A C 1
ATOM 723 O O . LYS A 1 83 ? -24.503 29.817 37.689 1.00 12.33 83 LYS A O 1
ATOM 734 N N . THR A 1 84 ? -24.072 31.861 36.913 1.00 9.65 84 THR A N 1
ATOM 735 C CA . THR A 1 84 ? -23.849 31.434 35.576 1.00 9.47 84 THR A CA 1
ATOM 736 C C . THR A 1 84 ? -22.498 31.915 35.180 1.00 8.16 84 THR A C 1
ATOM 737 O O . THR A 1 84 ? -21.876 32.723 35.837 1.00 7.62 84 THR A O 1
ATOM 741 N N . ILE A 1 85 ? -22.072 31.469 34.028 1.00 7.91 85 ILE A N 1
ATOM 742 C CA . ILE A 1 85 ? -20.826 31.960 33.523 1.00 7.57 85 ILE A CA 1
ATOM 743 C C . ILE A 1 85 ? -20.822 33.461 33.406 1.00 6.78 85 ILE A C 1
ATOM 744 O O . ILE A 1 85 ? -19.807 34.083 33.571 1.00 6.76 85 ILE A O 1
ATOM 753 N N . PHE A 1 86 ? -21.966 34.047 33.122 1.00 6.61 86 PHE A N 1
ATOM 754 C CA . PHE A 1 86 ? -21.994 35.492 32.948 1.00 6.80 86 PHE A CA 1
ATOM 755 C C . PHE A 1 86 ? -21.676 36.226 34.197 1.00 6.73 86 PHE A C 1
ATOM 756 O O . PHE A 1 86 ? -21.156 37.325 34.144 1.00 7.33 86 PHE A O 1
ATOM 764 N N . ASP A 1 87 ? -21.934 35.620 35.326 1.00 6.91 87 ASP A N 1
ATOM 765 C CA . ASP A 1 87 ? -21.549 36.235 36.578 1.00 7.18 87 ASP A CA 1
ATOM 766 C C . ASP A 1 87 ? -20.070 36.337 36.709 1.00 7.01 87 ASP A C 1
ATOM 767 O O . ASP A 1 87 ? -19.598 37.142 37.475 1.00 8.32 87 ASP A O 1
ATOM 772 N N . TYR A 1 88 ? -19.332 35.517 35.991 1.00 6.55 88 TYR A N 1
ATOM 773 C CA . TYR A 1 88 ? -17.905 35.436 36.014 1.00 6.82 88 TYR A CA 1
ATOM 774 C C . TYR A 1 88 ? -17.272 36.145 34.853 1.00 6.72 88 TYR A C 1
ATOM 775 O O . TYR A 1 88 ? -16.081 36.057 34.670 1.00 7.61 88 TYR A O 1
ATOM 784 N N . LEU A 1 89 ? -18.047 36.878 34.085 1.00 6.51 89 LEU A N 1
ATOM 785 C CA . LEU A 1 89 ? -17.568 37.606 32.966 1.00 6.58 89 LEU A CA 1
ATOM 786 C C . LEU A 1 89 ? -17.847 39.050 33.176 1.00 6.77 89 LEU A C 1
ATOM 787 O O . LEU A 1 89 ? -18.731 39.430 33.908 1.00 6.94 89 LEU A O 1
ATOM 792 N N . PRO A 1 90 ? -17.108 39.901 32.489 1.00 6.90 90 PRO A N 1
ATOM 793 C CA . PRO A 1 90 ? -17.449 41.313 32.497 1.00 7.42 90 PRO A CA 1
ATOM 794 C C . PRO A 1 90 ? -18.907 41.507 32.230 1.00 6.96 90 PRO A C 1
ATOM 795 O O . PRO A 1 90 ? -19.501 40.819 31.422 1.00 6.55 90 PRO A O 1
ATOM 799 N N . ALA A 1 91 ? -19.474 42.463 32.916 1.00 7.37 91 ALA A N 1
ATOM 800 C CA . ALA A 1 91 ? -20.874 42.746 32.817 1.00 7.77 91 ALA A CA 1
ATOM 801 C C . ALA A 1 91 ? -21.299 42.966 31.402 1.00 7.16 91 ALA A C 1
ATOM 802 O O . ALA A 1 91 ? -22.392 42.602 31.034 1.00 7.19 91 ALA A O 1
ATOM 804 N N . LYS A 1 92 ? -20.463 43.584 30.608 1.00 6.91 92 LYS A N 1
ATOM 805 C CA . LYS A 1 92 ? -20.859 43.871 29.259 1.00 7.33 92 LYS A CA 1
ATOM 806 C C . LYS A 1 92 ? -21.242 42.619 28.516 1.00 6.52 92 LYS A C 1
ATOM 807 O O . LYS A 1 92 ? -22.070 42.673 27.639 1.00 6.92 92 LYS A O 1
ATOM 818 N N . LEU A 1 93 ? -20.620 41.478 28.847 1.00 6.24 93 LEU A N 1
ATOM 819 C CA . LEU A 1 93 ? -20.931 40.267 28.113 1.00 6.28 93 LEU A CA 1
ATOM 820 C C . LEU A 1 93 ? -22.278 39.696 28.426 1.00 6.09 93 LEU A C 1
ATOM 821 O O . LEU A 1 93 ? -22.716 38.791 27.765 1.00 6.53 93 LEU A O 1
ATOM 826 N N . SER A 1 94 ? -22.954 40.258 29.418 1.00 6.17 94 SER A N 1
ATOM 827 C CA . SER A 1 94 ? -24.340 39.931 29.639 1.00 6.44 94 SER A CA 1
ATOM 828 C C . SER A 1 94 ? -25.278 40.749 28.821 1.00 6.28 94 SER A C 1
ATOM 829 O O . SER A 1 94 ? -26.451 40.461 28.799 1.00 7.50 94 SER A O 1
ATOM 832 N N . GLU A 1 95 ? -24.801 41.782 28.180 1.00 6.18 95 GLU A N 1
ATOM 833 C CA . GLU A 1 95 ? -25.651 42.553 27.302 1.00 6.34 95 GLU A CA 1
ATOM 834 C C . GLU A 1 95 ? -26.031 41.643 26.185 1.00 5.78 95 GLU A C 1
ATOM 835 O O . GLU A 1 95 ? -25.244 40.831 25.749 1.00 6.17 95 GLU A O 1
ATOM 841 N N . PRO A 1 96 ? -27.236 41.746 25.680 1.00 6.55 96 PRO A N 1
ATOM 842 C CA . PRO A 1 96 ? -27.749 40.749 24.743 1.00 7.22 96 PRO A CA 1
ATOM 843 C C . PRO A 1 96 ? -26.932 40.562 23.512 1.00 6.35 96 PRO A C 1
ATOM 844 O O . PRO A 1 96 ? -26.878 39.461 23.031 1.00 6.86 96 PRO A O 1
ATOM 848 N N . LYS A 1 97 ? -26.305 41.609 23.002 1.00 5.75 97 LYS A N 1
ATOM 849 C CA . LYS A 1 97 ? -25.511 41.447 21.827 1.00 6.21 97 LYS A CA 1
ATOM 850 C C . LYS A 1 97 ? -24.467 40.391 22.033 1.00 6.16 97 LYS A C 1
ATOM 851 O O . LYS A 1 97 ? -24.099 39.696 21.110 1.00 7.01 97 LYS A O 1
ATOM 857 N N . TYR A 1 98 ? -23.952 40.293 23.238 1.00 5.88 98 TYR A N 1
ATOM 858 C CA . TYR A 1 98 ? -22.936 39.318 23.563 1.00 5.97 98 TYR A CA 1
ATOM 859 C C . TYR A 1 98 ? -23.507 38.093 24.166 1.00 6.03 98 TYR A C 1
ATOM 860 O O . TYR A 1 98 ? -23.089 37.000 23.853 1.00 6.39 98 TYR A O 1
ATOM 869 N N . LYS A 1 99 ? -24.457 38.246 25.068 1.00 6.17 99 LYS A N 1
ATOM 870 C CA . LYS A 1 99 ? -24.971 37.104 25.757 1.00 6.33 99 LYS A CA 1
ATOM 871 C C . LYS A 1 99 ? -25.560 36.107 24.798 1.00 6.48 99 LYS A C 1
ATOM 872 O O . LYS A 1 99 ? -25.419 34.915 24.968 1.00 7.02 99 LYS A O 1
ATOM 878 N N . THR A 1 100 ? -26.212 36.581 23.777 1.00 6.45 100 THR A N 1
ATOM 879 C CA . THR A 1 100 ? -26.805 35.661 22.834 1.00 6.80 100 THR A CA 1
ATOM 880 C C . THR A 1 100 ? -25.752 34.872 22.091 1.00 6.53 100 THR A C 1
ATOM 881 O O . THR A 1 100 ? -26.031 33.801 21.611 1.00 8.52 100 THR A O 1
ATOM 887 N N . GLN A 1 101 ? -24.562 35.407 21.977 1.00 6.24 101 GLN A N 1
ATOM 888 C CA . GLN A 1 101 ? -23.496 34.722 21.327 1.00 6.68 101 GLN A CA 1
ATOM 889 C C . GLN A 1 101 ? -22.775 33.749 22.218 1.00 6.57 101 GLN A C 1
ATOM 890 O O . GLN A 1 101 ? -21.931 32.981 21.720 1.00 8.03 101 GLN A O 1
ATOM 896 N N . LEU A 1 102 ? -23.022 33.821 23.508 1.00 5.56 102 LEU A N 1
ATOM 897 C CA . LEU A 1 102 ? -22.261 33.070 24.452 1.00 5.27 102 LEU A CA 1
ATOM 898 C C . LEU A 1 102 ? -23.066 32.080 25.218 1.00 5.37 102 LEU A C 1
ATOM 899 O O . LEU A 1 102 ? -22.553 31.071 25.649 1.00 5.43 102 LEU A O 1
ATOM 904 N N . GLU A 1 103 ? -24.316 32.390 25.489 1.00 5.49 103 GLU A N 1
ATOM 905 C CA . GLU A 1 103 ? -25.045 31.590 26.417 1.00 5.84 103 GLU A CA 1
ATOM 906 C C . GLU A 1 103 ? -25.204 30.185 25.892 1.00 5.56 103 GLU A C 1
ATOM 907 O O . GLU A 1 103 ? -25.421 29.961 24.724 1.00 5.95 103 GLU A O 1
ATOM 918 N N . ASP A 1 104 ? -25.082 29.246 26.810 1.00 5.85 104 ASP A N 1
ATOM 919 C CA . ASP A 1 104 ? -25.273 27.829 26.588 1.00 5.81 104 ASP A CA 1
ATOM 920 C C . ASP A 1 104 ? -24.231 27.173 25.759 1.00 5.77 104 ASP A C 1
ATOM 921 O O . ASP A 1 104 ? -24.271 25.963 25.621 1.00 7.05 104 ASP A O 1
ATOM 926 N N . ARG A 1 105 ? -23.278 27.923 25.254 1.00 5.15 105 ARG A N 1
ATOM 927 C CA . ARG A 1 105 ? -22.256 27.353 24.411 1.00 5.18 105 ARG A CA 1
ATOM 928 C C . ARG A 1 105 ? -20.888 27.718 24.920 1.00 5.40 105 ARG A C 1
ATOM 929 O O . ARG A 1 105 ? -19.917 27.548 24.226 1.00 5.69 105 ARG A O 1
ATOM 937 N N . SER A 1 106 ? -20.804 28.196 26.149 1.00 5.48 106 SER A N 1
ATOM 938 C CA . SER A 1 106 ? -19.570 28.691 26.675 1.00 5.78 106 SER A CA 1
ATOM 939 C C . SER A 1 106 ? -19.257 28.019 27.954 1.00 6.19 106 SER A C 1
ATOM 940 O O . SER A 1 106 ? -20.093 27.880 28.831 1.00 7.51 106 SER A O 1
ATOM 943 N N . LEU A 1 107 ? -18.005 27.671 28.099 1.00 6.12 107 LEU A N 1
ATOM 944 C CA . LEU A 1 107 ? -17.502 27.161 29.344 1.00 6.29 107 LEU A CA 1
ATOM 945 C C . LEU A 1 107 ? -16.439 28.080 29.825 1.00 5.91 107 LEU A C 1
ATOM 946 O O . LEU A 1 107 ? -15.620 28.549 29.075 1.00 7.06 107 LEU A O 1
ATOM 951 N N . LEU A 1 108 ? -16.448 28.304 31.107 1.00 6.56 108 LEU A N 1
ATOM 952 C CA . LEU A 1 108 ? -15.390 29.004 31.776 1.00 6.26 108 LEU A CA 1
ATOM 953 C C . LEU A 1 108 ? -14.447 27.935 32.238 1.00 6.13 108 LEU A C 1
ATOM 954 O O . LEU A 1 108 ? -14.844 27.069 32.996 1.00 6.57 108 LEU A O 1
ATOM 959 N N . VAL A 1 109 ? -13.234 27.970 31.736 1.00 6.13 109 VAL A N 1
ATOM 960 C CA . VAL A 1 109 ? -12.326 26.892 31.983 1.00 6.25 109 VAL A CA 1
ATOM 961 C C . VAL A 1 109 ? -11.024 27.440 32.426 1.00 6.38 109 VAL A C 1
ATOM 962 O O . VAL A 1 109 ? -10.617 28.535 32.114 1.00 7.37 109 VAL A O 1
ATOM 966 N N . HIS A 1 110 ? -10.337 26.625 33.170 1.00 6.87 110 HIS A N 1
ATOM 967 C CA . HIS A 1 110 ? -9.012 26.915 33.543 1.00 7.59 110 HIS A CA 1
ATOM 968 C C . HIS A 1 110 ? -8.100 26.650 32.378 1.00 8.03 110 HIS A C 1
ATOM 969 O O . HIS A 1 110 ? -8.174 25.627 31.742 1.00 8.53 110 HIS A O 1
ATOM 982 N N . LYS A 1 111 ? -7.220 27.577 32.119 1.00 8.20 111 LYS A N 1
ATOM 983 C CA . LYS A 1 111 ? -6.184 27.378 31.149 1.00 9.09 111 LYS A CA 1
ATOM 984 C C . LYS A 1 111 ? -5.299 26.303 31.686 1.00 9.56 111 LYS A C 1
ATOM 985 O O . LYS A 1 111 ? -4.823 26.399 32.788 1.00 13.30 111 LYS A O 1
ATOM 996 N N . HIS A 1 112 ? -5.041 25.285 30.916 1.00 9.30 112 HIS A N 1
ATOM 997 C CA . HIS A 1 112 ? -4.151 24.250 31.353 1.00 9.72 112 HIS A CA 1
ATOM 998 C C . HIS A 1 112 ? -3.095 24.054 30.355 1.00 9.34 112 HIS A C 1
ATOM 999 O O . HIS A 1 112 ? -3.291 24.239 29.172 1.00 10.43 112 HIS A O 1
ATOM 1006 N N . LYS A 1 113 ? -1.978 23.578 30.860 1.00 10.22 113 LYS A N 1
ATOM 1007 C CA . LYS A 1 113 ? -0.967 23.035 30.005 1.00 9.55 113 LYS A CA 1
ATOM 1008 C C . LYS A 1 113 ? -1.494 21.782 29.417 1.00 9.27 113 LYS A C 1
ATOM 1009 O O . LYS A 1 113 ? -1.917 20.882 30.121 1.00 11.32 113 LYS A O 1
ATOM 1020 N N . LEU A 1 114 ? -1.499 21.734 28.117 1.00 9.28 114 LEU A N 1
ATOM 1021 C CA . LEU A 1 114 ? -2.067 20.622 27.434 1.00 9.41 114 LEU A CA 1
ATOM 1022 C C . LEU A 1 114 ? -1.026 19.591 27.181 1.00 10.31 114 LEU A C 1
ATOM 1023 O O . LEU A 1 114 ? 0.112 19.893 26.977 1.00 13.87 114 LEU A O 1
ATOM 1028 N N . ILE A 1 115 ? -1.419 18.340 27.227 1.00 8.36 115 ILE A N 1
ATOM 1029 C CA . ILE A 1 115 ? -0.574 17.266 26.780 1.00 8.36 115 ILE A CA 1
ATOM 1030 C C . ILE A 1 115 ? -0.756 17.215 25.301 1.00 8.26 115 ILE A C 1
ATOM 1031 O O . ILE A 1 115 ? -1.876 17.187 24.810 1.00 8.41 115 ILE A O 1
ATOM 1036 N N . PRO A 1 116 ? 0.316 17.266 24.541 1.00 8.66 116 PRO A N 1
ATOM 1037 C CA . PRO A 1 116 ? 0.222 17.525 23.128 1.00 8.64 116 PRO A CA 1
ATOM 1038 C C . PRO A 1 116 ? -0.104 16.293 22.311 1.00 8.81 116 PRO A C 1
ATOM 1039 O O . PRO A 1 116 ? 0.640 15.872 21.437 1.00 9.94 116 PRO A O 1
ATOM 1043 N N . LEU A 1 117 ? -1.225 15.700 22.614 1.00 7.40 117 LEU A N 1
ATOM 1044 C CA . LEU A 1 117 ? -1.701 14.523 21.934 1.00 7.53 117 LEU A CA 1
ATOM 1045 C C . LEU A 1 117 ? -3.164 14.634 21.756 1.00 6.98 117 LEU A C 1
ATOM 1046 O O . LEU A 1 117 ? -3.853 15.165 22.601 1.00 7.82 117 LEU A O 1
ATOM 1051 N N . GLU A 1 118 ? -3.654 14.089 20.679 1.00 6.84 118 GLU A N 1
ATOM 1052 C CA . GLU A 1 118 ? -5.046 13.736 20.590 1.00 6.75 118 GLU A CA 1
ATOM 1053 C C . GLU A 1 118 ? -5.142 12.385 21.238 1.00 6.35 118 GLU A C 1
ATOM 1054 O O . GLU A 1 118 ? -4.567 11.415 20.781 1.00 7.09 118 GLU A O 1
ATOM 1060 N N . VAL A 1 119 ? -5.818 12.338 22.357 1.00 6.13 119 VAL A N 1
ATOM 1061 C CA . VAL A 1 119 ? -5.862 11.141 23.173 1.00 6.66 119 VAL A CA 1
ATOM 1062 C C . VAL A 1 119 ? -7.035 10.331 22.716 1.00 6.19 119 VAL A C 1
ATOM 1063 O O . VAL A 1 119 ? -8.109 10.387 23.273 1.00 6.33 119 VAL A O 1
ATOM 1067 N N . ILE A 1 120 ? -6.819 9.610 21.641 1.00 6.19 120 ILE A N 1
ATOM 1068 C CA . ILE A 1 120 ? -7.850 8.826 21.033 1.00 6.28 120 ILE A CA 1
ATOM 1069 C C . ILE A 1 120 ? -7.879 7.480 21.672 1.00 5.97 120 ILE A C 1
ATOM 1070 O O . ILE A 1 120 ? -6.859 6.848 21.880 1.00 6.49 120 ILE A O 1
ATOM 1075 N N . VAL A 1 121 ? -9.074 7.026 21.990 1.00 5.81 121 VAL A N 1
ATOM 1076 C CA . VAL A 1 121 ? -9.318 5.677 22.412 1.00 5.87 121 VAL A CA 1
ATOM 1077 C C . VAL A 1 121 ? -10.275 5.067 21.453 1.00 5.68 121 VAL A C 1
ATOM 1078 O O . VAL A 1 121 ? -11.271 5.657 21.120 1.00 6.15 121 VAL A O 1
ATOM 1082 N N . ARG A 1 122 ? -9.943 3.867 21.024 1.00 6.19 122 ARG A N 1
ATOM 1083 C CA . ARG A 1 122 ? -10.776 3.121 20.123 1.00 6.52 122 ARG A CA 1
ATOM 1084 C C . ARG A 1 122 ? -11.267 1.884 20.803 1.00 6.55 122 ARG A C 1
ATOM 1085 O O . ARG A 1 122 ? -10.498 1.054 21.216 1.00 7.50 122 ARG A O 1
ATOM 1093 N N . GLY A 1 123 ? -12.562 1.763 20.902 1.00 6.59 123 GLY A N 1
ATOM 1094 C CA . GLY A 1 123 ? -13.148 0.525 21.343 1.00 7.17 123 GLY A CA 1
ATOM 1095 C C . GLY A 1 123 ? -13.444 -0.417 20.229 1.00 7.41 123 GLY A C 1
ATOM 1096 O O . GLY A 1 123 ? -13.553 -1.623 20.440 1.00 8.00 123 GLY A O 1
ATOM 1097 N N . TYR A 1 124 ? -13.589 0.120 19.039 1.00 7.37 124 TYR A N 1
ATOM 1098 C CA . TYR A 1 124 ? -14.030 -0.589 17.882 1.00 7.64 124 TYR A CA 1
ATOM 1099 C C . TYR A 1 124 ? -13.207 -0.106 16.753 1.00 7.67 124 TYR A C 1
ATOM 1100 O O . TYR A 1 124 ? -12.773 1.042 16.710 1.00 8.00 124 TYR A O 1
ATOM 1109 N N . ILE A 1 125 ? -12.983 -0.985 15.796 1.00 7.97 125 ILE A N 1
ATOM 1110 C CA . ILE A 1 125 ? -12.088 -0.662 14.731 1.00 7.98 125 ILE A CA 1
ATOM 1111 C C . ILE A 1 125 ? -12.820 -0.035 13.592 1.00 7.56 125 ILE A C 1
ATOM 1112 O O . ILE A 1 125 ? -13.667 -0.636 12.966 1.00 8.26 125 ILE A O 1
ATOM 1117 N N . THR A 1 126 ? -12.481 1.205 13.301 1.00 7.60 126 THR A N 1
ATOM 1118 C CA . THR A 1 126 ? -13.094 1.939 12.253 1.00 7.48 126 THR A CA 1
ATOM 1119 C C . THR A 1 126 ? -12.168 3.044 11.864 1.00 7.57 126 THR A C 1
ATOM 1120 O O . THR A 1 126 ? -11.098 3.201 12.396 1.00 7.78 126 THR A O 1
ATOM 1124 N N . GLY A 1 127 ? -12.552 3.812 10.888 1.00 8.50 127 GLY A N 1
ATOM 1125 C CA . GLY A 1 127 ? -11.833 5.011 10.598 1.00 8.75 127 GLY A CA 1
ATOM 1126 C C . GLY A 1 127 ? -10.420 4.728 10.228 1.00 8.92 127 GLY A C 1
ATOM 1127 O O . GLY A 1 127 ? -10.114 3.785 9.502 1.00 9.37 127 GLY A O 1
ATOM 1128 N N . SER A 1 128 ? -9.527 5.525 10.755 1.00 8.34 128 SER A N 1
ATOM 1129 C CA . SER A 1 128 ? -8.156 5.385 10.348 1.00 8.66 128 SER A CA 1
ATOM 1130 C C . SER A 1 128 ? -7.561 4.107 10.855 1.00 8.75 128 SER A C 1
ATOM 1131 O O . SER A 1 128 ? -6.641 3.580 10.263 1.00 9.76 128 SER A O 1
ATOM 1134 N N . ALA A 1 129 ? -8.063 3.593 11.943 1.00 8.31 129 ALA A N 1
ATOM 1135 C CA . ALA A 1 129 ? -7.568 2.347 12.481 1.00 8.62 129 ALA A CA 1
ATOM 1136 C C . ALA A 1 129 ? -7.888 1.207 11.566 1.00 8.83 129 ALA A C 1
ATOM 1137 O O . ALA A 1 129 ? -7.081 0.321 11.360 1.00 9.77 129 ALA A O 1
ATOM 1139 N N . TRP A 1 130 ? -9.097 1.179 11.061 1.00 9.06 130 TRP A N 1
ATOM 1140 C CA . TRP A 1 130 ? -9.484 0.128 10.161 1.00 9.54 130 TRP A CA 1
ATOM 1141 C C . TRP A 1 130 ? -8.662 0.182 8.911 1.00 10.66 130 TRP A C 1
ATOM 1142 O O . TRP A 1 130 ? -8.202 -0.821 8.415 1.00 11.49 130 TRP A O 1
ATOM 1153 N N . LYS A 1 131 ? -8.418 1.376 8.426 1.00 11.14 131 LYS A N 1
ATOM 1154 C CA A LYS A 1 131 ? -7.615 1.506 7.225 0.50 13.37 131 LYS A CA 1
ATOM 1155 C CA B LYS A 1 131 ? -7.637 1.518 7.223 0.50 12.13 131 LYS A CA 1
ATOM 1156 C C . LYS A 1 131 ? -6.254 0.916 7.451 1.00 12.67 131 LYS A C 1
ATOM 1157 O O . LYS A 1 131 ? -5.750 0.167 6.622 1.00 13.81 131 LYS A O 1
ATOM 1168 N N . GLU A 1 132 ? -5.629 1.243 8.554 1.00 11.86 132 GLU A N 1
ATOM 1169 C CA . GLU A 1 132 ? -4.305 0.703 8.797 1.00 12.06 132 GLU A CA 1
ATOM 1170 C C . GLU A 1 132 ? -4.337 -0.786 8.997 1.00 11.61 132 GLU A C 1
ATOM 1171 O O . GLU A 1 132 ? -3.497 -1.517 8.507 1.00 13.40 132 GLU A O 1
ATOM 1177 N N A TYR A 1 133 ? -5.330 -1.301 9.720 0.80 11.16 133 TYR A N 1
ATOM 1178 N N B TYR A 1 133 ? -5.339 -1.198 9.686 0.20 10.42 133 TYR A N 1
ATOM 1179 C CA A TYR A 1 133 ? -5.397 -2.729 10.146 0.80 10.78 133 TYR A CA 1
ATOM 1180 C CA B TYR A 1 133 ? -5.493 -2.550 9.776 0.20 8.98 133 TYR A CA 1
ATOM 1181 C C A TYR A 1 133 ? -5.579 -3.640 8.985 0.80 10.65 133 TYR A C 1
ATOM 1182 C C B TYR A 1 133 ? -5.498 -3.124 8.365 0.20 8.03 133 TYR A C 1
ATOM 1183 O O A TYR A 1 133 ? -5.015 -4.715 8.895 0.80 11.36 133 TYR A O 1
ATOM 1184 O O B TYR A 1 133 ? -4.739 -4.032 8.088 0.20 6.39 133 TYR A O 1
ATOM 1201 N N A VAL A 1 134 ? -6.405 -3.218 8.052 0.70 9.91 134 VAL A N 1
ATOM 1202 N N B VAL A 1 134 ? -6.286 -2.571 7.451 0.30 8.43 134 VAL A N 1
ATOM 1203 C CA A VAL A 1 134 ? -6.593 -3.993 6.853 0.70 10.61 134 VAL A CA 1
ATOM 1204 C CA B VAL A 1 134 ? -6.415 -3.218 6.161 0.30 9.18 134 VAL A CA 1
ATOM 1205 C C A VAL A 1 134 ? -5.266 -4.143 6.147 0.70 10.87 134 VAL A C 1
ATOM 1206 C C B VAL A 1 134 ? -5.088 -3.218 5.403 0.30 9.44 134 VAL A C 1
ATOM 1207 O O A VAL A 1 134 ? -4.960 -5.203 5.630 0.70 12.07 134 VAL A O 1
ATOM 1208 O O B VAL A 1 134 ? -4.752 -4.187 4.723 0.30 9.92 134 VAL A O 1
ATOM 1215 N N A LYS A 1 135 ? -4.472 -3.086 6.130 0.70 10.49 135 LYS A N 1
ATOM 1216 N N B LYS A 1 135 ? -4.332 -2.137 5.537 0.30 10.06 135 LYS A N 1
ATOM 1217 C CA A LYS A 1 135 ? -3.177 -3.152 5.473 0.70 11.38 135 LYS A CA 1
ATOM 1218 C CA B LYS A 1 135 ? -3.047 -2.025 4.859 0.30 11.46 135 LYS A CA 1
ATOM 1219 C C A LYS A 1 135 ? -2.179 -4.021 6.190 0.70 10.56 135 LYS A C 1
ATOM 1220 C C B LYS A 1 135 ? -1.944 -2.862 5.503 0.30 11.01 135 LYS A C 1
ATOM 1221 O O A LYS A 1 135 ? -1.569 -4.885 5.579 0.70 11.45 135 LYS A O 1
ATOM 1222 O O B LYS A 1 135 ? -1.277 -3.633 4.816 0.30 11.40 135 LYS A O 1
ATOM 1233 N N A THR A 1 136 ? -1.935 -3.740 7.457 0.70 10.57 136 THR A N 1
ATOM 1234 N N B THR A 1 136 ? -1.723 -2.704 6.803 0.30 11.04 136 THR A N 1
ATOM 1235 C CA A THR A 1 136 ? -0.847 -4.386 8.145 0.70 11.03 136 THR A CA 1
ATOM 1236 C CA B THR A 1 136 ? -0.583 -3.363 7.457 0.30 11.16 136 THR A CA 1
ATOM 1237 C C A THR A 1 136 ? -1.222 -4.966 9.471 0.70 10.17 136 THR A C 1
ATOM 1238 C C B THR A 1 136 ? -0.903 -4.179 8.688 0.30 10.50 136 THR A C 1
ATOM 1239 O O A THR A 1 136 ? -0.365 -5.422 10.178 0.70 10.41 136 THR A O 1
ATOM 1240 O O B THR A 1 136 ? 0.011 -4.658 9.344 0.30 10.83 136 THR A O 1
ATOM 1247 N N A GLY A 1 137 ? -2.495 -4.982 9.804 0.70 9.10 137 GLY A N 1
ATOM 1248 N N B GLY A 1 137 ? -2.175 -4.327 9.035 0.30 9.84 137 GLY A N 1
ATOM 1249 C CA A GLY A 1 137 ? -2.916 -5.733 10.967 0.70 9.39 137 GLY A CA 1
ATOM 1250 C CA B GLY A 1 137 ? -2.513 -5.190 10.159 0.30 9.58 137 GLY A CA 1
ATOM 1251 C C A GLY A 1 137 ? -2.563 -5.074 12.277 0.70 8.79 137 GLY A C 1
ATOM 1252 C C B GLY A 1 137 ? -2.159 -4.527 11.460 0.30 8.94 137 GLY A C 1
ATOM 1253 O O A GLY A 1 137 ? -2.616 -5.702 13.324 0.70 10.09 137 GLY A O 1
ATOM 1254 O O B GLY A 1 137 ? -1.996 -5.177 12.478 0.30 9.67 137 GLY A O 1
ATOM 1255 N N A THR A 1 138 ? -2.221 -3.792 12.207 0.70 9.61 138 THR A N 1
ATOM 1256 N N B THR A 1 138 ? -2.059 -3.210 11.427 0.30 7.41 138 THR A N 1
ATOM 1257 C CA A THR A 1 138 ? -1.909 -3.019 13.383 0.70 10.17 138 THR A CA 1
ATOM 1258 C CA B THR A 1 138 ? -1.763 -2.466 12.624 0.30 6.33 138 THR A CA 1
ATOM 1259 C C A THR A 1 138 ? -2.811 -1.823 13.430 0.70 9.73 138 THR A C 1
ATOM 1260 C C B THR A 1 138 ? -2.705 -1.290 12.744 0.30 6.27 138 THR A C 1
ATOM 1261 O O A THR A 1 138 ? -3.429 -1.434 12.449 0.70 10.01 138 THR A O 1
ATOM 1262 O O B THR A 1 138 ? -3.376 -0.886 11.804 0.30 6.83 138 THR A O 1
ATOM 1269 N N A VAL A 1 139 ? -2.808 -1.181 14.576 0.70 9.90 139 VAL A N 1
ATOM 1270 N N B VAL A 1 139 ? -2.727 -0.753 13.943 0.30 6.05 139 VAL A N 1
ATOM 1271 C CA A VAL A 1 139 ? -3.430 0.129 14.683 0.70 9.77 139 VAL A CA 1
ATOM 1272 C CA B VAL A 1 139 ? -3.501 0.390 14.297 0.30 7.44 139 VAL A CA 1
ATOM 1273 C C A VAL A 1 139 ? -2.459 1.095 15.317 0.70 10.83 139 VAL A C 1
ATOM 1274 C C B VAL A 1 139 ? -2.586 1.134 15.203 0.30 9.29 139 VAL A C 1
ATOM 1275 O O A VAL A 1 139 ? -1.996 0.782 16.389 0.70 11.14 139 VAL A O 1
ATOM 1276 O O B VAL A 1 139 ? -2.291 0.718 16.303 0.30 8.57 139 VAL A O 1
ATOM 1283 N N . HIS A 1 140 ? -2.131 2.235 14.664 1.00 11.07 140 HIS A N 1
ATOM 1284 C CA . HIS A 1 140 ? -1.122 3.114 15.226 1.00 11.41 140 HIS A CA 1
ATOM 1285 C C . HIS A 1 140 ? 0.112 2.283 15.540 1.00 12.91 140 HIS A C 1
ATOM 1286 O O . HIS A 1 140 ? 0.801 2.465 16.539 1.00 14.23 140 HIS A O 1
ATOM 1293 N N . GLY A 1 141 ? 0.423 1.376 14.622 1.00 13.08 141 GLY A N 1
ATOM 1294 C CA . GLY A 1 141 ? 1.576 0.528 14.763 1.00 13.76 141 GLY A CA 1
ATOM 1295 C C . GLY A 1 141 ? 1.452 -0.608 15.748 1.00 13.92 141 GLY A C 1
ATOM 1296 O O . GLY A 1 141 ? 2.343 -1.438 15.815 1.00 17.91 141 GLY A O 1
ATOM 1297 N N . LEU A 1 142 ? 0.329 -0.718 16.453 1.00 12.74 142 LEU A N 1
ATOM 1298 C CA . LEU A 1 142 ? 0.120 -1.749 17.452 1.00 12.42 142 LEU A CA 1
ATOM 1299 C C . LEU A 1 142 ? -0.445 -2.981 16.774 1.00 12.88 142 LEU A C 1
ATOM 1300 O O . LEU A 1 142 ? -1.444 -2.920 16.098 1.00 13.85 142 LEU A O 1
ATOM 1305 N N A LYS A 1 143 ? 0.033 -4.153 17.231 0.70 13.52 143 LYS A N 1
ATOM 1306 N N B LYS A 1 143 ? 0.352 -4.014 16.618 0.30 9.30 143 LYS A N 1
ATOM 1307 C CA A LYS A 1 143 ? -0.506 -5.400 16.743 0.70 13.94 143 LYS A CA 1
ATOM 1308 C CA B LYS A 1 143 ? -0.124 -5.153 15.871 0.30 8.42 143 LYS A CA 1
ATOM 1309 C C A LYS A 1 143 ? -1.823 -5.801 17.433 0.70 13.14 143 LYS A C 1
ATOM 1310 C C B LYS A 1 143 ? -1.480 -5.607 16.395 0.30 7.64 143 LYS A C 1
ATOM 1311 O O A LYS A 1 143 ? -2.183 -5.460 18.579 0.70 13.51 143 LYS A O 1
ATOM 1312 O O B LYS A 1 143 ? -1.730 -5.670 17.597 0.30 8.47 143 LYS A O 1
ATOM 1323 N N A GLN A 1 144 ? -2.592 -6.477 16.625 0.70 11.74 144 GLN A N 1
ATOM 1324 N N B GLN A 1 144 ? -2.325 -5.993 15.465 0.30 8.76 144 GLN A N 1
ATOM 1325 C CA A GLN A 1 144 ? -3.974 -6.702 16.869 0.70 10.79 144 GLN A CA 1
ATOM 1326 C CA B GLN A 1 144 ? -3.663 -6.321 15.816 0.30 8.96 144 GLN A CA 1
ATOM 1327 C C A GLN A 1 144 ? -4.254 -8.141 16.592 0.70 10.60 144 GLN A C 1
ATOM 1328 C C B GLN A 1 144 ? -3.961 -7.775 15.599 0.30 9.66 144 GLN A C 1
ATOM 1329 O O A GLN A 1 144 ? -3.508 -8.799 15.904 0.70 10.62 144 GLN A O 1
ATOM 1330 O O B GLN A 1 144 ? -3.296 -8.437 14.791 0.30 10.01 144 GLN A O 1
ATOM 1341 N N A PRO A 1 145 ? -5.352 -8.664 17.110 0.70 10.69 145 PRO A N 1
ATOM 1342 N N B PRO A 1 145 ? -4.950 -8.282 16.341 0.30 10.69 145 PRO A N 1
ATOM 1343 C CA A PRO A 1 145 ? -5.760 -9.998 16.654 0.70 10.87 145 PRO A CA 1
ATOM 1344 C CA B PRO A 1 145 ? -5.287 -9.654 16.186 0.30 11.55 145 PRO A CA 1
ATOM 1345 C C A PRO A 1 145 ? -6.030 -9.976 15.144 0.70 11.03 145 PRO A C 1
ATOM 1346 C C B PRO A 1 145 ? -5.757 -9.847 14.812 0.30 11.07 145 PRO A C 1
ATOM 1347 O O A PRO A 1 145 ? -6.507 -8.964 14.657 0.70 10.82 145 PRO A O 1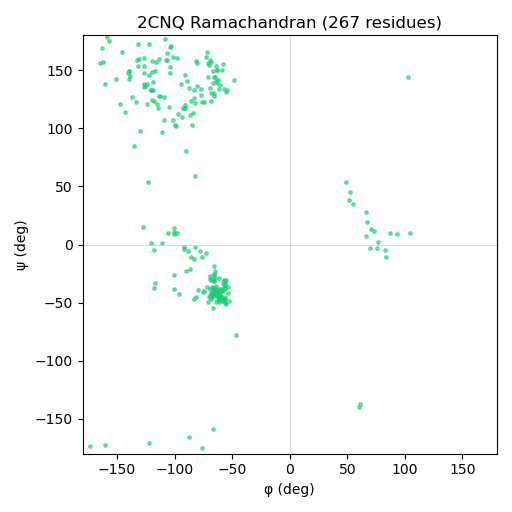
ATOM 1348 O O B PRO A 1 145 ? -6.076 -8.905 14.061 0.30 10.92 145 PRO A O 1
ATOM 1355 N N . GLN A 1 146 ? -5.767 -11.092 14.444 1.00 11.11 146 GLN A N 1
ATOM 1356 C CA . GLN A 1 146 ? -6.158 -11.325 13.095 1.00 10.78 146 GLN A CA 1
ATOM 1357 C C . GLN A 1 146 ? -7.635 -11.521 13.059 1.00 11.36 146 GLN A C 1
ATOM 1358 O O . GLN A 1 146 ? -8.232 -11.996 14.004 1.00 12.45 146 GLN A O 1
ATOM 1364 N N . GLY A 1 147 ? -8.221 -11.155 11.942 1.00 12.32 147 GLY A N 1
ATOM 1365 C CA . GLY A 1 147 ? -9.584 -11.475 11.662 1.00 12.39 147 GLY A CA 1
ATOM 1366 C C . GLY A 1 147 ? -10.606 -10.501 12.171 1.00 12.30 147 GLY A C 1
ATOM 1367 O O . GLY A 1 147 ? -11.774 -10.791 12.120 1.00 13.68 147 GLY A O 1
ATOM 1368 N N . LEU A 1 148 ? -10.190 -9.342 12.658 1.00 12.01 148 LEU A N 1
ATOM 1369 C CA . LEU A 1 148 ? -11.168 -8.336 13.003 1.00 11.41 148 LEU A CA 1
ATOM 1370 C C . LEU A 1 148 ? -11.890 -7.918 11.767 1.00 11.82 148 LEU A C 1
ATOM 1371 O O . LEU A 1 148 ? -11.322 -7.682 10.720 1.00 12.59 148 LEU A O 1
ATOM 1380 N N . LYS A 1 149 ? -13.168 -7.756 11.909 1.00 11.37 149 LYS A N 1
ATOM 1381 C CA . LYS A 1 149 ? -13.983 -7.242 10.850 1.00 11.30 149 LYS A CA 1
ATOM 1382 C C . LYS A 1 149 ? -14.283 -5.796 11.093 1.00 10.81 149 LYS A C 1
ATOM 1383 O O . LYS A 1 149 ? -14.141 -5.295 12.189 1.00 10.64 149 LYS A O 1
ATOM 1394 N N . GLU A 1 150 ? -14.692 -5.101 10.051 1.00 10.50 150 GLU A N 1
ATOM 1395 C CA . GLU A 1 150 ? -14.910 -3.681 10.189 1.00 10.05 150 GLU A CA 1
ATOM 1396 C C . GLU A 1 150 ? -15.886 -3.411 11.271 1.00 9.19 150 GLU A C 1
ATOM 1397 O O . GLU A 1 150 ? -16.909 -4.044 11.348 1.00 9.90 150 GLU A O 1
ATOM 1403 N N . SER A 1 151 ? -15.541 -2.461 12.114 1.00 8.59 151 SER A N 1
ATOM 1404 C CA . SER A 1 151 ? -16.367 -2.056 13.218 1.00 8.30 151 SER A CA 1
ATOM 1405 C C . SER A 1 151 ? -16.356 -2.987 14.367 1.00 8.53 151 SER A C 1
ATOM 1406 O O . SER A 1 151 ? -17.060 -2.734 15.305 1.00 8.83 151 SER A O 1
ATOM 1409 N N . GLN A 1 152 ? -15.581 -4.057 14.306 1.00 9.04 152 GLN A N 1
ATOM 1410 C CA . GLN A 1 152 ? -15.548 -4.992 15.383 1.00 9.68 152 GLN A CA 1
ATOM 1411 C C . GLN A 1 152 ? -14.941 -4.339 16.594 1.00 9.26 152 GLN A C 1
ATOM 1412 O O . GLN A 1 152 ? -14.048 -3.498 16.519 1.00 9.35 152 GLN A O 1
ATOM 1418 N N . GLU A 1 153 ? -15.395 -4.800 17.733 1.00 9.87 153 GLU A N 1
ATOM 1419 C CA . GLU A 1 153 ? -14.848 -4.397 18.972 1.00 10.31 153 GLU A CA 1
ATOM 1420 C C . GLU A 1 153 ? -13.458 -4.952 19.133 1.00 10.31 153 GLU A C 1
ATOM 1421 O O . GLU A 1 153 ? -13.229 -6.126 18.872 1.00 12.29 153 GLU A O 1
ATOM 1432 N N . PHE A 1 154 ? -12.530 -4.128 19.579 1.00 9.93 154 PHE A N 1
ATOM 1433 C CA . PHE A 1 154 ? -11.254 -4.639 19.979 1.00 10.16 154 PHE A CA 1
ATOM 1434 C C . PHE A 1 154 ? -11.432 -5.462 21.237 1.00 10.88 154 PHE A C 1
ATOM 1435 O O . PHE A 1 154 ? -12.315 -5.251 22.004 1.00 11.64 154 PHE A O 1
ATOM 1443 N N . PRO A 1 155 ? -10.515 -6.371 21.501 1.00 12.26 155 PRO A N 1
ATOM 1444 C CA . PRO A 1 155 ? -10.612 -7.113 22.754 1.00 12.63 155 PRO A CA 1
ATOM 1445 C C . PRO A 1 155 ? -10.648 -6.236 23.966 1.00 11.48 155 PRO A C 1
ATOM 1446 O O . PRO A 1 155 ? -11.372 -6.497 24.910 1.00 13.48 155 PRO A O 1
ATOM 1450 N N . GLU A 1 156 ? -9.860 -5.172 23.909 1.00 10.99 156 GLU A N 1
ATOM 1451 C CA . GLU A 1 156 ? -9.873 -4.144 24.908 1.00 10.41 156 GLU A CA 1
ATOM 1452 C C . GLU A 1 156 ? -9.751 -2.832 24.177 1.00 9.37 156 GLU A C 1
ATOM 1453 O O . GLU A 1 156 ? -9.129 -2.765 23.149 1.00 9.34 156 GLU A O 1
ATOM 1459 N N . PRO A 1 157 ? -10.323 -1.770 24.704 1.00 9.14 157 PRO A N 1
ATOM 1460 C CA . PRO A 1 157 ? -10.118 -0.494 24.028 1.00 8.82 157 PRO A CA 1
ATOM 1461 C C . PRO A 1 157 ? -8.681 -0.119 24.035 1.00 8.34 157 PRO A C 1
ATOM 1462 O O . PRO A 1 157 ? -7.965 -0.465 24.959 1.00 9.65 157 PRO A O 1
ATOM 1466 N N . ILE A 1 158 ? -8.277 0.599 23.010 1.00 7.94 158 ILE A N 1
ATOM 1467 C CA . ILE A 1 158 ? -6.905 0.918 22.849 1.00 8.02 158 ILE A CA 1
ATOM 1468 C C . ILE A 1 158 ? -6.691 2.389 22.706 1.00 7.47 158 ILE A C 1
ATOM 1469 O O . ILE A 1 158 ? -7.395 3.098 22.003 1.00 7.22 158 ILE A O 1
ATOM 1474 N N . PHE A 1 159 ? -5.674 2.857 23.407 1.00 7.96 159 PHE A N 1
ATOM 1475 C CA . PHE A 1 159 ? -5.147 4.181 23.247 1.00 7.23 159 PHE A CA 1
ATOM 1476 C C . PHE A 1 159 ? -4.348 4.244 21.977 1.00 7.00 159 PHE A C 1
ATOM 1477 O O . PHE A 1 159 ? -3.406 3.508 21.788 1.00 7.80 159 PHE A O 1
ATOM 1485 N N . THR A 1 160 ? -4.747 5.150 21.102 1.00 6.65 160 THR A N 1
ATOM 1486 C CA . THR A 1 160 ? -4.144 5.284 19.811 1.00 6.67 160 THR A CA 1
ATOM 1487 C C . THR A 1 160 ? -3.931 6.753 19.565 1.00 6.10 160 THR A C 1
ATOM 1488 O O . THR A 1 160 ? -4.764 7.433 19.008 1.00 6.92 160 THR A O 1
ATOM 1492 N N . PRO A 1 161 ? -2.841 7.296 20.035 1.00 6.24 161 PRO A N 1
ATOM 1493 C CA . PRO A 1 161 ? -2.672 8.738 19.989 1.00 6.67 161 PRO A CA 1
ATOM 1494 C C . PRO A 1 161 ? -2.443 9.247 18.622 1.00 6.55 161 PRO A C 1
ATOM 1495 O O . PRO A 1 161 ? -1.920 8.570 17.773 1.00 6.68 161 PRO A O 1
ATOM 1499 N N . SER A 1 162 ? -2.775 10.508 18.446 1.00 6.71 162 SER A N 1
ATOM 1500 C CA . SER A 1 162 ? -2.324 11.231 17.309 1.00 7.24 162 SER A CA 1
ATOM 1501 C C . SER A 1 162 ? -1.660 12.488 17.772 1.00 7.36 162 SER A C 1
ATOM 1502 O O . SER A 1 162 ? -1.870 12.964 18.865 1.00 7.78 162 SER A O 1
ATOM 1506 N N . THR A 1 163 ? -0.871 13.042 16.891 1.00 8.31 163 THR A N 1
ATOM 1507 C CA . THR A 1 163 ? -0.304 14.321 17.160 1.00 9.01 163 THR A CA 1
ATOM 1508 C C . THR A 1 163 ? -1.390 15.323 17.060 1.00 10.84 163 THR A C 1
ATOM 1509 O O . THR A 1 163 ? -2.471 15.067 16.545 1.00 11.61 163 THR A O 1
ATOM 1513 N N . LYS A 1 164 ? -1.082 16.493 17.570 1.00 11.53 164 LYS A N 1
ATOM 1514 C CA . LYS A 1 164 ? -1.861 17.683 17.341 1.00 13.25 164 LYS A CA 1
ATOM 1515 C C . LYS A 1 164 ? -1.156 18.452 16.273 1.00 14.59 164 LYS A C 1
ATOM 1516 O O . LYS A 1 164 ? -0.111 19.061 16.533 0.80 15.42 164 LYS A O 1
ATOM 1522 N N . ALA A 1 165 ? -1.682 18.378 15.060 0.60 14.53 165 ALA A N 1
ATOM 1523 C CA . ALA A 1 165 ? -0.985 18.978 13.934 0.60 15.56 165 ALA A CA 1
ATOM 1524 C C . ALA A 1 165 ? -0.939 20.496 14.034 0.60 16.33 165 ALA A C 1
ATOM 1525 O O . ALA A 1 165 ? -1.843 21.100 14.591 0.60 18.27 165 ALA A O 1
ATOM 1527 N N . GLU A 1 169 ? -0.217 19.864 9.454 0.50 18.41 169 GLU A N 1
ATOM 1528 C CA . GLU A 1 169 ? -1.427 19.959 8.643 0.50 17.62 169 GLU A CA 1
ATOM 1529 C C . GLU A 1 169 ? -2.587 19.151 9.235 0.50 17.43 169 GLU A C 1
ATOM 1530 O O . GLU A 1 169 ? -3.492 19.710 9.839 0.50 17.62 169 GLU A O 1
ATOM 1536 N N . HIS A 1 170 ? -2.567 17.840 9.042 1.00 16.80 170 HIS A N 1
ATOM 1537 C CA . HIS A 1 170 ? -3.511 16.964 9.699 1.00 14.91 170 HIS A CA 1
ATOM 1538 C C . HIS A 1 170 ? -2.808 16.273 10.817 1.00 13.00 170 HIS A C 1
ATOM 1539 O O . HIS A 1 170 ? -1.605 16.078 10.770 1.00 14.35 170 HIS A O 1
ATOM 1546 N N . ASP A 1 171 ? -3.552 15.887 11.829 1.00 12.28 171 ASP A N 1
ATOM 1547 C CA . ASP A 1 171 ? -2.986 15.131 12.892 1.00 11.54 171 ASP A CA 1
ATOM 1548 C C . ASP A 1 171 ? -2.403 13.858 12.319 1.00 11.38 171 ASP A C 1
ATOM 1549 O O . ASP A 1 171 ? -2.922 13.282 11.375 1.00 12.96 171 ASP A O 1
ATOM 1554 N N . GLU A 1 172 ? -1.365 13.375 12.963 1.00 10.87 172 GLU A N 1
ATOM 1555 C CA . GLU A 1 172 ? -0.698 12.170 12.534 1.00 12.03 172 GLU A CA 1
ATOM 1556 C C . GLU A 1 172 ? -0.925 11.100 13.560 1.00 9.54 172 GLU A C 1
ATOM 1557 O O . GLU A 1 172 ? -0.638 11.311 14.712 1.00 9.75 172 GLU A O 1
ATOM 1563 N N . ASN A 1 173 ? -1.391 9.942 13.138 1.00 9.78 173 ASN A N 1
ATOM 1564 C CA . ASN A 1 173 ? -1.498 8.844 14.039 1.00 8.61 173 ASN A CA 1
ATOM 1565 C C . ASN A 1 173 ? -0.136 8.376 14.416 1.00 8.73 173 ASN A C 1
ATOM 1566 O O . ASN A 1 173 ? 0.695 8.148 13.561 1.00 10.41 173 ASN A O 1
ATOM 1571 N N . ILE A 1 174 ? 0.103 8.211 15.690 1.00 7.88 174 ILE A N 1
ATOM 1572 C CA . ILE A 1 174 ? 1.377 7.785 16.162 1.00 7.50 174 ILE A CA 1
ATOM 1573 C C . ILE A 1 174 ? 1.178 6.650 17.122 1.00 7.53 174 ILE A C 1
ATOM 1574 O O . ILE A 1 174 ? 0.129 6.456 17.706 1.00 7.44 174 ILE A O 1
ATOM 1579 N N . SER A 1 175 ? 2.229 5.900 17.317 1.00 7.88 175 SER A N 1
ATOM 1580 C CA . SER A 1 175 ? 2.187 4.843 18.281 1.00 7.68 175 SER A CA 1
ATOM 1581 C C . SER A 1 175 ? 2.214 5.403 19.658 1.00 7.06 175 SER A C 1
ATOM 1582 O O . SER A 1 175 ? 2.696 6.492 19.898 1.00 6.75 175 SER A O 1
ATOM 1585 N N . PRO A 1 176 ? 1.798 4.598 20.615 1.00 7.18 176 PRO A N 1
ATOM 1586 C CA . PRO A 1 176 ? 2.031 4.967 21.986 1.00 7.06 176 PRO A CA 1
ATOM 1587 C C . PRO A 1 176 ? 3.476 5.216 22.287 1.00 6.75 176 PRO A C 1
ATOM 1588 O O . PRO A 1 176 ? 3.793 6.107 23.039 1.00 7.08 176 PRO A O 1
ATOM 1592 N N . ALA A 1 177 ? 4.360 4.468 21.657 1.00 6.75 177 ALA A N 1
ATOM 1593 C CA . ALA A 1 177 ? 5.762 4.701 21.894 1.00 7.37 177 ALA A CA 1
ATOM 1594 C C . ALA A 1 177 ? 6.170 6.066 21.442 1.00 6.84 177 ALA A C 1
ATOM 1595 O O . ALA A 1 177 ? 6.901 6.762 22.112 1.00 7.29 177 ALA A O 1
ATOM 1597 N N . GLN A 1 178 ? 5.695 6.485 20.285 1.00 6.82 178 GLN A N 1
ATOM 1598 C CA . GLN A 1 178 ? 6.008 7.822 19.831 1.00 6.55 178 GLN A CA 1
ATOM 1599 C C . GLN A 1 178 ? 5.361 8.856 20.698 1.00 6.80 178 GLN A C 1
ATOM 1600 O O . GLN A 1 178 ? 5.946 9.878 20.971 1.00 7.27 178 GLN A O 1
ATOM 1611 N N . ALA A 1 179 ? 4.163 8.592 21.174 1.00 6.53 179 ALA A N 1
ATOM 1612 C CA . ALA A 1 179 ? 3.565 9.508 22.096 1.00 6.93 179 ALA A CA 1
ATOM 1613 C C . ALA A 1 179 ? 4.427 9.672 23.317 1.00 7.34 179 ALA A C 1
ATOM 1614 O O . ALA A 1 179 ? 4.582 10.762 23.817 1.00 7.75 179 ALA A O 1
ATOM 1616 N N . ALA A 1 180 ? 5.021 8.579 23.783 1.00 7.36 180 ALA A N 1
ATOM 1617 C CA . ALA A 1 180 ? 5.886 8.649 24.938 1.00 7.57 180 ALA A CA 1
ATOM 1618 C C . ALA A 1 180 ? 7.138 9.416 24.614 1.00 7.59 180 ALA A C 1
ATOM 1619 O O . ALA A 1 180 ? 7.684 10.063 25.478 1.00 8.27 180 ALA A O 1
ATOM 1621 N N . GLU A 1 181 ? 7.607 9.388 23.389 1.00 7.93 181 GLU A N 1
ATOM 1622 C CA . GLU A 1 181 ? 8.679 10.260 23.004 1.00 7.96 181 GLU A CA 1
ATOM 1623 C C . GLU A 1 181 ? 8.303 11.698 23.170 1.00 8.24 181 GLU A C 1
ATOM 1624 O O . GLU A 1 181 ? 9.111 12.510 23.581 1.00 9.91 181 GLU A O 1
ATOM 1630 N N . LEU A 1 182 ? 7.079 12.038 22.834 1.00 8.16 182 LEU A N 1
ATOM 1631 C CA . LEU A 1 182 ? 6.642 13.388 22.929 1.00 8.42 182 LEU A CA 1
ATOM 1632 C C . LEU A 1 182 ? 6.369 13.836 24.317 1.00 8.77 182 LEU A C 1
ATOM 1633 O O . LEU A 1 182 ? 6.684 14.958 24.668 1.00 10.82 182 LEU A O 1
ATOM 1638 N N . VAL A 1 183 ? 5.765 12.994 25.125 1.00 8.28 183 VAL A N 1
ATOM 1639 C CA . VAL A 1 183 ? 5.243 13.447 26.390 1.00 8.71 183 VAL A CA 1
ATOM 1640 C C . VAL A 1 183 ? 5.857 12.816 27.598 1.00 8.57 183 VAL A C 1
ATOM 1641 O O . VAL A 1 183 ? 5.519 13.206 28.689 1.00 9.48 183 VAL A O 1
ATOM 1645 N N . GLY A 1 184 ? 6.734 11.852 27.390 1.00 8.91 184 GLY A N 1
ATOM 1646 C CA . GLY A 1 184 ? 7.360 11.160 28.463 1.00 9.25 184 GLY A CA 1
ATOM 1647 C C . GLY A 1 184 ? 6.755 9.814 28.681 1.00 9.50 184 GLY A C 1
ATOM 1648 O O . GLY A 1 184 ? 5.563 9.630 28.496 1.00 10.25 184 GLY A O 1
ATOM 1649 N N . GLU A 1 185 ? 7.570 8.851 29.051 1.00 9.45 185 GLU A N 1
ATOM 1650 C CA . GLU A 1 185 ? 7.085 7.500 29.178 1.00 9.63 185 GLU A CA 1
ATOM 1651 C C . GLU A 1 185 ? 6.083 7.353 30.288 1.00 9.94 185 GLU A C 1
ATOM 1652 O O . GLU A 1 185 ? 5.095 6.665 30.125 1.00 10.06 185 GLU A O 1
ATOM 1663 N N . ASP A 1 186 ? 6.326 7.971 31.422 1.00 10.26 186 ASP A N 1
ATOM 1664 C CA . ASP A 1 186 ? 5.411 7.793 32.511 1.00 11.05 186 ASP A CA 1
ATOM 1665 C C . ASP A 1 186 ? 4.106 8.453 32.174 1.00 10.26 186 ASP A C 1
ATOM 1666 O O . ASP A 1 186 ? 3.059 7.873 32.344 1.00 10.38 186 ASP A O 1
ATOM 1675 N N . LEU A 1 187 ? 4.178 9.670 31.691 1.00 10.21 187 LEU A N 1
ATOM 1676 C CA . LEU A 1 187 ? 2.979 10.398 31.414 1.00 10.21 187 LEU A CA 1
ATOM 1677 C C . LEU A 1 187 ? 2.201 9.729 30.321 1.00 9.06 187 LEU A C 1
ATOM 1678 O O . LEU A 1 187 ? 0.998 9.623 30.401 1.00 9.87 187 LEU A O 1
ATOM 1683 N N . SER A 1 188 ? 2.863 9.262 29.285 1.00 9.45 188 SER A N 1
ATOM 1684 C CA . SER A 1 188 ? 2.139 8.622 28.201 1.00 9.30 188 SER A CA 1
ATOM 1685 C C . SER A 1 188 ? 1.396 7.412 28.675 1.00 8.38 188 SER A C 1
ATOM 1686 O O . SER A 1 188 ? 0.288 7.172 28.253 1.00 8.76 188 SER A O 1
ATOM 1691 N N . ARG A 1 189 ? 1.993 6.616 29.539 1.00 8.25 189 ARG A N 1
ATOM 1692 C CA . ARG A 1 189 ? 1.302 5.465 30.037 1.00 8.54 189 ARG A CA 1
ATOM 1693 C C . ARG A 1 189 ? 0.128 5.911 30.881 1.00 8.16 189 ARG A C 1
ATOM 1694 O O . ARG A 1 189 ? -0.925 5.324 30.791 1.00 8.28 189 ARG A O 1
A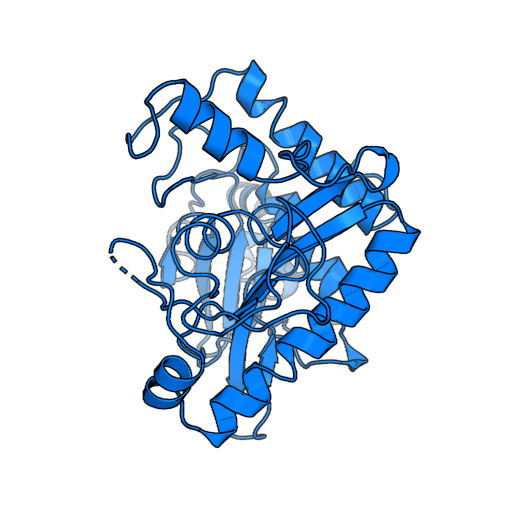TOM 1702 N N . ARG A 1 190 ? 0.306 6.922 31.705 1.00 8.21 190 ARG A N 1
ATOM 1703 C CA . ARG A 1 190 ? -0.775 7.388 32.512 1.00 8.45 190 ARG A CA 1
ATOM 1704 C C . ARG A 1 190 ? -1.901 7.875 31.647 1.00 7.98 190 ARG A C 1
ATOM 1705 O O . ARG A 1 190 ? -3.053 7.637 31.934 1.00 7.95 190 ARG A O 1
ATOM 1713 N N . VAL A 1 191 ? -1.571 8.596 30.596 1.00 8.01 191 VAL A N 1
ATOM 1714 C CA . VAL A 1 191 ? -2.540 9.071 29.653 1.00 8.15 191 VAL A CA 1
ATOM 1715 C C . VAL A 1 191 ? -3.268 7.902 29.052 1.00 7.33 191 VAL A C 1
ATOM 1716 O O . VAL A 1 191 ? -4.498 7.905 28.993 1.00 7.84 191 VAL A O 1
ATOM 1720 N N . ALA A 1 192 ? -2.554 6.910 28.603 1.00 7.65 192 ALA A N 1
ATOM 1721 C CA . ALA A 1 192 ? -3.180 5.791 27.981 1.00 7.93 192 ALA A CA 1
ATOM 1722 C C . ALA A 1 192 ? -4.123 5.101 28.900 1.00 7.62 192 ALA A C 1
ATOM 1723 O O . ALA A 1 192 ? -5.225 4.746 28.534 1.00 8.81 192 ALA A O 1
ATOM 1725 N N . GLU A 1 193 ? -3.681 4.878 30.110 1.00 7.55 193 GLU A N 1
ATOM 1726 C CA A GLU A 1 193 ? -4.492 4.123 31.006 0.75 8.06 193 GLU A CA 1
ATOM 1727 C CA B GLU A 1 193 ? -4.434 4.140 31.106 0.25 7.25 193 GLU A CA 1
ATOM 1728 C C . GLU A 1 193 ? -5.698 4.897 31.424 1.00 7.40 193 GLU A C 1
ATOM 1729 O O . GLU A 1 193 ? -6.765 4.343 31.503 1.00 7.56 193 GLU A O 1
ATOM 1740 N N . LEU A 1 194 ? -5.544 6.176 31.660 1.00 6.91 194 LEU A N 1
ATOM 1741 C CA . LEU A 1 194 ? -6.658 6.968 32.075 1.00 7.34 194 LEU A CA 1
ATOM 1742 C C . LEU A 1 194 ? -7.631 7.066 30.939 1.00 6.87 194 LEU A C 1
ATOM 1743 O O . LEU A 1 194 ? -8.820 6.956 31.131 1.00 7.13 194 LEU A O 1
ATOM 1748 N N . ALA A 1 195 ? -7.140 7.306 29.750 1.00 6.66 195 ALA A N 1
ATOM 1749 C CA . ALA A 1 195 ? -8.035 7.452 28.632 1.00 7.06 195 ALA A CA 1
ATOM 1750 C C . ALA A 1 195 ? -8.851 6.206 28.444 1.00 6.60 195 ALA A C 1
ATOM 1751 O O . ALA A 1 195 ? -10.035 6.283 28.198 1.00 6.70 195 ALA A O 1
ATOM 1753 N N . VAL A 1 196 ? -8.230 5.046 28.521 1.00 6.74 196 VAL A N 1
ATOM 1754 C CA . VAL A 1 196 ? -8.963 3.825 28.345 1.00 7.30 196 VAL A CA 1
ATOM 1755 C C . VAL A 1 196 ? -9.947 3.656 29.468 1.00 7.33 196 VAL A C 1
ATOM 1756 O O . VAL A 1 196 ? -11.054 3.232 29.235 1.00 7.51 196 VAL A O 1
ATOM 1760 N N . LYS A 1 197 ? -9.563 3.992 30.670 1.00 7.34 197 LYS A N 1
ATOM 1761 C CA . LYS A 1 197 ? -10.461 3.870 31.779 1.00 8.15 197 LYS A CA 1
ATOM 1762 C C . LYS A 1 197 ? -11.683 4.736 31.589 1.00 7.54 197 LYS A C 1
ATOM 1763 O O . LYS A 1 197 ? -12.793 4.302 31.779 1.00 8.06 197 LYS A O 1
ATOM 1774 N N . LEU A 1 198 ? -11.460 5.990 31.218 1.00 7.00 198 LEU A N 1
ATOM 1775 C CA . LEU A 1 198 ? -12.563 6.890 31.003 1.00 7.19 198 LEU A CA 1
ATOM 1776 C C . LEU A 1 198 ? -13.416 6.401 29.886 1.00 6.81 198 LEU A C 1
ATOM 1777 O O . LEU A 1 198 ? -14.622 6.371 29.982 1.00 7.27 198 LEU A O 1
ATOM 1782 N N . TYR A 1 199 ? -12.800 6.037 28.797 1.00 6.76 199 TYR A N 1
ATOM 1783 C CA . TYR A 1 199 ? -13.544 5.545 27.681 1.00 6.98 199 TYR A CA 1
ATOM 1784 C C . TYR A 1 199 ? -14.377 4.356 28.063 1.00 7.00 199 TYR A C 1
ATOM 1785 O O . TYR A 1 199 ? -15.526 4.294 27.725 1.00 7.22 199 TYR A O 1
ATOM 1794 N N . SER A 1 200 ? -13.796 3.390 28.735 1.00 7.22 200 SER A N 1
ATOM 1795 C CA . SER A 1 200 ? -14.527 2.190 29.043 1.00 7.99 200 SER A CA 1
ATOM 1796 C C . SER A 1 200 ? -15.716 2.478 29.899 1.00 7.77 200 SER A C 1
ATOM 1797 O O . SER A 1 200 ? -16.766 1.898 29.691 1.00 8.27 200 SER A O 1
ATOM 1800 N N . LYS A 1 201 ? -15.567 3.345 30.871 1.00 7.75 201 LYS A N 1
ATOM 1801 C CA . LYS A 1 201 ? -16.682 3.692 31.710 1.00 7.97 201 LYS A CA 1
ATOM 1802 C C . LYS A 1 201 ? -17.770 4.301 30.891 1.00 7.42 201 LYS A C 1
ATOM 1803 O O . LYS A 1 201 ? -18.932 3.985 31.049 1.00 7.93 201 LYS A O 1
ATOM 1809 N N . CYS A 1 202 ? -17.415 5.215 30.017 1.00 6.83 202 CYS A N 1
ATOM 1810 C CA . CYS A 1 202 ? -18.394 5.857 29.203 1.00 6.82 202 CYS A CA 1
ATOM 1811 C C . CYS A 1 202 ? -18.992 4.917 28.194 1.00 6.78 202 CYS A C 1
ATOM 1812 O O . CYS A 1 202 ? -20.171 4.976 27.926 1.00 7.35 202 CYS A O 1
ATOM 1815 N N . LYS A 1 203 ? -18.175 4.048 27.645 1.00 7.26 203 LYS A N 1
ATOM 1816 C CA . LYS A 1 203 ? -18.626 3.069 26.695 1.00 7.74 203 LYS A CA 1
ATOM 1817 C C . LYS A 1 203 ? -19.674 2.190 27.311 1.00 7.52 203 LYS A C 1
ATOM 1818 O O . LYS A 1 203 ? -20.689 1.908 26.718 1.00 7.80 203 LYS A O 1
ATOM 1829 N N . ASP A 1 204 ? -19.429 1.726 28.513 1.00 7.93 204 ASP A N 1
ATOM 1830 C CA . ASP A 1 204 ? -20.360 0.814 29.137 1.00 9.05 204 ASP A CA 1
ATOM 1831 C C . ASP A 1 204 ? -21.650 1.525 29.422 1.00 8.93 204 ASP A C 1
ATOM 1832 O O . ASP A 1 204 ? -22.713 0.990 29.208 1.00 9.39 204 ASP A O 1
ATOM 1837 N N . TYR A 1 205 ? -21.557 2.749 29.891 1.00 8.36 205 TYR A N 1
ATOM 1838 C CA . TYR A 1 205 ? -22.715 3.540 30.159 1.00 8.66 205 TYR A CA 1
ATOM 1839 C C . TYR A 1 205 ? -23.501 3.758 28.900 1.00 7.85 205 TYR A C 1
ATOM 1840 O O . TYR A 1 205 ? -24.711 3.614 28.860 1.00 8.42 205 TYR A O 1
ATOM 1849 N N . ALA A 1 206 ? -22.819 4.167 27.857 1.00 7.53 206 ALA A N 1
ATOM 1850 C CA . ALA A 1 206 ? -23.485 4.459 26.624 1.00 7.61 206 ALA A CA 1
ATOM 1851 C C . ALA A 1 206 ? -24.124 3.230 26.041 1.00 7.41 206 ALA A C 1
ATOM 1852 O O . ALA A 1 206 ? -25.189 3.313 25.465 1.00 7.76 206 ALA A O 1
ATOM 1854 N N . LYS A 1 207 ? -23.454 2.101 26.156 1.00 7.82 207 LYS A N 1
ATOM 1855 C CA . LYS A 1 207 ? -23.974 0.899 25.563 1.00 9.08 207 LYS A CA 1
ATOM 1856 C C . LYS A 1 207 ? -25.312 0.571 26.154 1.00 9.30 207 LYS A C 1
ATOM 1857 O O . LYS A 1 207 ? -26.216 0.159 25.439 1.00 9.66 207 LYS A O 1
ATOM 1868 N N . GLU A 1 208 ? -25.463 0.760 27.443 1.00 9.23 208 GLU A N 1
ATOM 1869 C CA . GLU A 1 208 ? -26.719 0.459 28.075 1.00 9.75 208 GLU A CA 1
ATOM 1870 C C . GLU A 1 208 ? -27.782 1.410 27.588 1.00 8.81 208 GLU A C 1
ATOM 1871 O O . GLU A 1 208 ? -28.937 1.046 27.522 1.00 10.35 208 GLU A O 1
ATOM 1877 N N . LYS A 1 209 ? -27.404 2.623 27.230 1.00 8.47 209 LYS A N 1
ATOM 1878 C CA . LYS A 1 209 ? -28.317 3.564 26.633 1.00 8.51 209 LYS A CA 1
ATOM 1879 C C . LYS A 1 209 ? -28.598 3.264 25.191 1.00 8.44 209 LYS A C 1
ATOM 1880 O O . LYS A 1 209 ? -29.485 3.886 24.631 1.00 10.32 209 LYS A O 1
ATOM 1886 N N . GLY A 1 210 ? -27.850 2.368 24.587 1.00 8.92 210 GLY A N 1
ATOM 1887 C CA . GLY A 1 210 ? -28.059 2.013 23.214 1.00 8.93 210 GLY A CA 1
ATOM 1888 C C . GLY A 1 210 ? -27.075 2.568 22.246 1.00 8.39 210 GLY A C 1
ATOM 1889 O O . GLY A 1 210 ? -27.293 2.402 21.065 1.00 8.84 210 GLY A O 1
ATOM 1890 N N . ILE A 1 211 ? -26.000 3.164 22.706 1.00 7.50 211 ILE A N 1
ATOM 1891 C CA . ILE A 1 211 ? -25.013 3.720 21.812 1.00 7.39 211 ILE A CA 1
ATOM 1892 C C . ILE A 1 211 ? -23.714 3.023 22.047 1.00 7.04 211 ILE A C 1
ATOM 1893 O O . ILE A 1 211 ? -23.270 2.864 23.157 1.00 7.70 211 ILE A O 1
ATOM 1902 N N . ILE A 1 212 ? -23.116 2.647 20.948 1.00 6.69 212 ILE A N 1
ATOM 1903 C CA . ILE A 1 212 ? -21.753 2.192 20.940 1.00 6.72 212 ILE A CA 1
ATOM 1904 C C . ILE A 1 212 ? -2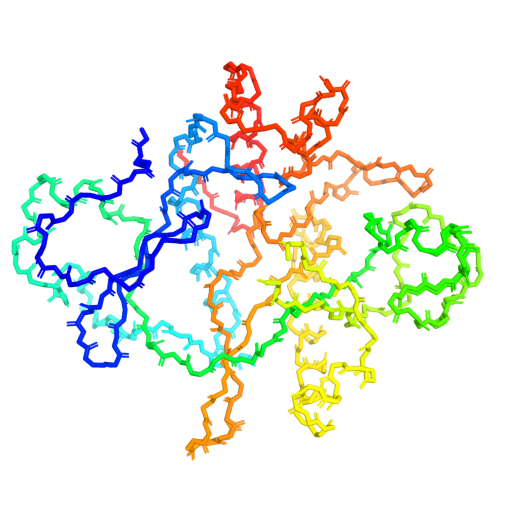0.882 3.381 20.693 1.00 6.74 212 ILE A C 1
ATOM 1905 O O . ILE A 1 212 ? -20.995 4.036 19.678 1.00 7.20 212 ILE A O 1
ATOM 1910 N N . ILE A 1 213 ? -20.003 3.672 21.622 1.00 6.57 213 ILE A N 1
ATOM 1911 C CA . ILE A 1 213 ? -18.997 4.675 21.391 1.00 6.29 213 ILE A CA 1
ATOM 1912 C C . ILE A 1 213 ? -17.884 3.961 20.692 1.00 6.20 213 ILE A C 1
ATOM 1913 O O . ILE A 1 213 ? -17.146 3.205 21.294 1.00 6.78 213 ILE A O 1
ATOM 1918 N N . ALA A 1 214 ? -17.773 4.135 19.404 1.00 5.64 214 ALA A N 1
ATOM 1919 C CA . ALA A 1 214 ? -16.793 3.399 18.679 1.00 6.14 214 ALA A CA 1
ATOM 1920 C C . ALA A 1 214 ? -15.402 3.830 19.050 1.00 5.93 214 ALA A C 1
ATOM 1921 O O . ALA A 1 214 ? -14.518 3.016 19.242 1.00 6.33 214 ALA A O 1
ATOM 1923 N N . ASP A 1 215 ? -15.223 5.128 19.134 1.00 5.69 215 ASP A N 1
ATOM 1924 C CA . ASP A 1 215 ? -13.960 5.713 19.429 1.00 5.69 215 ASP A CA 1
ATOM 1925 C C . ASP A 1 215 ? -14.212 7.136 19.861 1.00 5.74 215 ASP A C 1
ATOM 1926 O O . ASP A 1 215 ? -15.302 7.664 19.742 1.00 5.91 215 ASP A O 1
ATOM 1931 N N . THR A 1 216 ? -13.179 7.747 20.386 1.00 5.56 216 THR A N 1
ATOM 1932 C CA . THR A 1 216 ? -13.303 9.097 20.829 1.00 5.93 216 THR A CA 1
ATOM 1933 C C . THR A 1 216 ? -11.933 9.684 20.974 1.00 5.52 216 THR A C 1
ATOM 1934 O O . THR A 1 216 ? -10.974 8.982 21.167 1.00 6.31 216 THR A O 1
ATOM 1938 N N . LYS A 1 217 ? -11.892 10.993 20.908 1.00 5.58 217 LYS A N 1
ATOM 1939 C CA . LYS A 1 217 ? -10.714 11.765 21.143 1.00 5.56 217 LYS A CA 1
ATOM 1940 C C . LYS A 1 217 ? -10.902 12.583 22.356 1.00 5.66 217 LYS A C 1
ATOM 1941 O O . LYS A 1 217 ? -11.782 13.422 22.411 1.00 5.96 217 LYS A O 1
ATOM 1947 N N . PHE A 1 218 ? -10.083 12.339 23.345 1.00 5.81 218 PHE A N 1
ATOM 1948 C CA . PHE A 1 218 ? -9.998 13.174 24.514 1.00 6.04 218 PHE A CA 1
ATOM 1949 C C . PHE A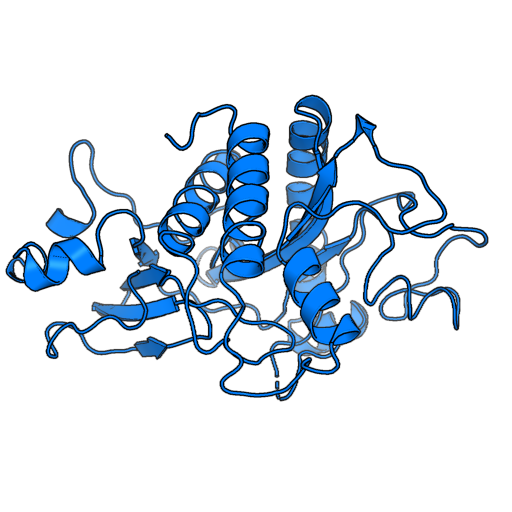 1 218 ? -8.832 14.109 24.329 1.00 6.03 218 PHE A C 1
ATOM 1950 O O . PHE A 1 218 ? -7.916 13.835 23.608 1.00 6.51 218 PHE A O 1
ATOM 1958 N N . GLU A 1 219 ? -8.864 15.175 25.088 1.00 6.07 219 GLU A N 1
ATOM 1959 C CA . GLU A 1 219 ? -7.725 15.992 25.315 1.00 6.24 219 GLU A CA 1
ATOM 1960 C C . GLU A 1 219 ? -7.493 16.084 26.772 1.00 5.90 219 GLU A C 1
ATOM 1961 O O . GLU A 1 219 ? -8.409 16.215 27.557 1.00 6.04 219 GLU A O 1
ATOM 1967 N N . PHE A 1 220 ? -6.238 15.992 27.118 1.00 6.26 220 PHE A N 1
ATOM 1968 C CA . PHE A 1 220 ? -5.817 16.075 28.483 1.00 6.64 220 PHE A CA 1
ATOM 1969 C C . PHE A 1 220 ? -4.846 17.196 28.656 1.00 7.10 220 PHE A C 1
ATOM 1970 O O . PHE A 1 220 ? -4.020 17.458 27.804 1.00 7.60 220 PHE A O 1
ATOM 1985 N N . GLY A 1 221 ? -4.928 17.811 29.797 1.00 7.21 221 GLY A N 1
ATOM 1986 C CA . GLY A 1 221 ? -3.929 18.691 30.296 1.00 7.89 221 GLY A CA 1
ATOM 1987 C C . GLY A 1 221 ? -3.217 18.045 31.429 1.00 8.06 221 GLY A C 1
ATOM 1988 O O . GLY A 1 221 ? -3.534 16.948 31.867 1.00 8.60 221 GLY A O 1
ATOM 1989 N N . ILE A 1 222 ? -2.228 18.756 31.909 1.00 9.48 222 ILE A N 1
ATOM 1990 C CA . ILE A 1 222 ? -1.453 18.282 33.005 1.00 10.79 222 ILE A CA 1
ATOM 1991 C C . ILE A 1 222 ? -1.257 19.443 33.925 1.00 10.82 222 ILE A C 1
ATOM 1992 O O . ILE A 1 222 ? -0.809 20.495 33.538 1.00 11.46 222 ILE A O 1
ATOM 1997 N N . ASP A 1 223 ? -1.600 19.237 35.169 1.00 11.45 223 ASP A N 1
ATOM 1998 C CA . ASP A 1 223 ? -1.338 20.203 36.204 1.00 13.16 223 ASP A CA 1
ATOM 1999 C C . ASP A 1 223 ? -0.103 19.730 36.879 1.00 15.05 223 ASP A C 1
ATOM 2000 O O . ASP A 1 223 ? -0.122 18.798 37.691 1.00 16.25 223 ASP A O 1
ATOM 2005 N N . GLU A 1 224 ? 0.987 20.376 36.524 1.00 17.36 224 GLU A N 1
ATOM 2006 C CA . GLU A 1 224 ? 2.278 19.927 37.002 1.00 20.13 224 GLU A CA 1
ATOM 2007 C C . GLU A 1 224 ? 2.494 20.265 38.485 1.00 19.80 224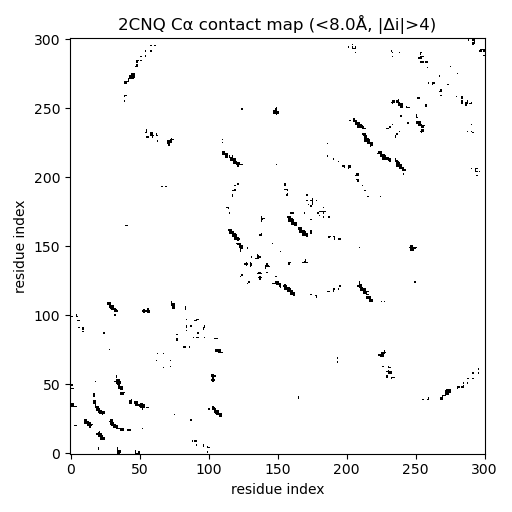 GLU A C 1
ATOM 2008 O O . GLU A 1 224 ? 3.419 19.744 39.101 1.00 21.68 224 GLU A O 1
ATOM 2014 N N A LYS A 1 225 ? 1.629 21.090 39.063 0.70 19.34 225 LYS A N 1
ATOM 2015 N N B LYS A 1 225 ? 1.637 21.112 39.054 0.30 20.28 225 LYS A N 1
ATOM 2016 C CA A LYS A 1 225 ? 1.720 21.417 40.482 0.70 19.34 225 LYS A CA 1
ATOM 2017 C CA B LYS A 1 225 ? 1.682 21.430 40.484 0.30 20.18 225 LYS A CA 1
ATOM 2018 C C A LYS A 1 225 ? 1.157 20.290 41.343 0.70 17.90 225 LYS A C 1
ATOM 2019 C C B LYS A 1 225 ? 1.025 20.325 41.314 0.30 19.82 225 LYS A C 1
ATOM 2020 O O A LYS A 1 225 ? 1.721 19.973 42.386 0.70 18.63 225 LYS A O 1
ATOM 2021 O O B LYS A 1 225 ? 0.997 20.389 42.549 0.30 20.15 225 LYS A O 1
ATOM 2032 N N A THR A 1 226 ? 0.055 19.685 40.905 0.70 16.48 226 THR A N 1
ATOM 2033 N N B THR A 1 226 ? 0.482 19.322 40.628 0.30 19.04 226 THR A N 1
ATOM 2034 C CA A THR A 1 226 ? -0.585 18.599 41.640 0.70 16.72 226 THR A CA 1
ATOM 2035 C CA B THR A 1 226 ? 0.028 18.098 41.277 0.30 18.25 226 THR A CA 1
ATOM 2036 C C A THR A 1 226 ? -0.284 17.217 41.029 0.70 15.09 226 THR A C 1
ATOM 2037 C C B THR A 1 226 ? 0.370 16.895 40.405 0.30 17.33 226 THR A C 1
ATOM 2038 O O A THR A 1 226 ? -0.697 16.190 41.556 0.70 15.76 226 THR A O 1
ATOM 2039 O O B THR A 1 226 ? 0.226 15.750 40.825 0.30 17.05 226 THR A O 1
ATOM 2046 N N A ASN A 1 227 ? 0.424 17.203 39.910 0.70 13.92 227 ASN A N 1
ATOM 2047 N N B ASN A 1 227 ? 0.828 17.174 39.188 0.30 16.25 227 ASN A N 1
ATOM 2048 C CA A ASN A 1 227 ? 0.639 15.993 39.138 0.70 14.09 227 ASN A CA 1
ATOM 2049 C CA B ASN A 1 227 ? 1.170 16.135 38.233 0.30 15.43 227 ASN A CA 1
ATOM 2050 C C A ASN A 1 227 ? -0.652 15.267 38.857 0.70 13.23 227 ASN A C 1
ATOM 2051 C C B ASN A 1 227 ? -0.120 15.545 37.638 0.30 14.54 227 ASN A C 1
ATOM 2052 O O A ASN A 1 227 ? -0.744 14.042 38.907 0.70 13.96 227 ASN A O 1
ATOM 2053 O O B ASN A 1 227 ? -0.106 14.514 36.964 0.30 15.34 227 ASN A O 1
ATOM 2062 N N A GLU A 1 228 ? -1.565 16.070 38.283 0.70 10.24 228 GLU A N 1
ATOM 2063 N N B GLU A 1 228 ? -1.228 16.250 37.881 0.30 13.48 228 GLU A N 1
ATOM 2064 C CA A GLU A 1 228 ? -2.840 15.503 37.835 0.70 10.41 228 GLU A CA 1
ATOM 2065 C CA B GLU A 1 228 ? -2.588 15.712 37.680 0.30 12.77 228 GLU A CA 1
ATOM 2066 C C A GLU A 1 228 ? -3.083 15.731 36.402 0.70 9.44 228 GLU A C 1
ATOM 2067 C C B GLU A 1 228 ? -2.926 15.751 36.228 0.30 11.11 228 GLU A C 1
ATOM 2068 O O A GLU A 1 228 ? -2.914 16.831 35.950 0.70 10.25 228 GLU A O 1
ATOM 2069 O O B GLU A 1 228 ? -2.653 16.747 35.570 0.30 10.95 228 GLU A O 1
ATOM 2080 N N . ILE A 1 229 ? -3.537 14.696 35.707 1.00 9.31 229 ILE A N 1
ATOM 2081 C CA . ILE A 1 229 ? -4.041 14.808 34.377 1.00 8.63 229 ILE A CA 1
ATOM 2082 C C . ILE A 1 229 ? -5.416 15.435 34.490 1.00 8.23 229 ILE A C 1
ATOM 2083 O O . ILE A 1 229 ? -6.186 15.131 35.381 1.00 9.50 229 ILE A O 1
ATOM 2088 N N . ILE A 1 230 ? -5.696 16.327 33.558 1.00 7.44 230 ILE A N 1
ATOM 2089 C CA . ILE A 1 230 ? -6.899 17.081 33.546 1.00 7.29 230 ILE A CA 1
ATOM 2090 C C . ILE A 1 230 ? -7.604 16.772 32.263 1.00 6.62 230 ILE A C 1
ATOM 2091 O O . ILE A 1 230 ? -7.022 16.841 31.201 1.00 7.32 230 ILE A O 1
ATOM 2096 N N . LEU A 1 231 ? -8.885 16.496 32.338 1.00 6.16 231 LEU A N 1
ATOM 2097 C CA . LEU A 1 231 ? -9.682 16.359 31.154 1.00 6.16 231 LEU A CA 1
ATOM 2098 C C . LEU A 1 231 ? -10.078 17.738 30.710 1.00 5.87 231 LEU A C 1
ATOM 2099 O O . LEU A 1 231 ? -10.660 18.498 31.457 1.00 6.35 231 LEU A O 1
ATOM 2104 N N . VAL A 1 232 ? -9.709 18.073 29.496 1.00 5.69 232 VAL A N 1
ATOM 2105 C CA . VAL A 1 232 ? -9.927 19.403 28.981 1.00 5.95 232 VAL A CA 1
ATOM 2106 C C . VAL A 1 232 ? -10.752 19.323 27.717 1.00 5.88 232 VAL A C 1
ATOM 2107 O O . VAL A 1 232 ? -11.328 18.307 27.388 1.00 6.42 232 VAL A O 1
ATOM 2111 N N . ASP A 1 233 ? -10.868 20.433 27.039 1.00 6.11 233 ASP A N 1
ATOM 2112 C CA . ASP A 1 233 ? -11.503 20.477 25.756 1.00 5.92 233 ASP A CA 1
ATOM 2113 C C . ASP A 1 233 ? -12.944 20.024 25.848 1.00 5.77 233 ASP A C 1
ATOM 2114 O O . ASP A 1 233 ? -13.640 20.448 26.747 1.00 6.34 233 ASP A O 1
ATOM 2119 N N . GLU A 1 234 ? -13.371 19.279 24.866 1.00 5.55 234 GLU A N 1
ATOM 2120 C CA . GLU A 1 234 ? -14.666 18.693 24.842 1.00 5.48 234 GLU A CA 1
ATOM 2121 C C . GLU A 1 234 ? -14.542 17.218 25.086 1.00 5.52 234 GLU A C 1
ATOM 2122 O O . GLU A 1 234 ? -13.515 16.620 24.869 1.00 5.75 234 GLU A O 1
ATOM 2128 N N . VAL A 1 235 ? -15.635 16.652 25.519 1.00 5.49 235 VAL A N 1
ATOM 2129 C CA . VAL A 1 235 ? -15.642 15.268 25.929 1.00 5.52 235 VAL A CA 1
ATOM 2130 C C . VAL A 1 235 ? -16.824 14.589 25.314 1.00 5.19 235 VAL A C 1
ATOM 2131 O O . VAL A 1 235 ? -17.945 14.991 25.537 1.00 5.46 235 VAL A O 1
ATOM 2135 N N . LEU A 1 236 ? -16.526 13.547 24.570 1.00 5.34 236 LEU A N 1
ATOM 2136 C CA . LEU A 1 236 ? -17.513 12.602 24.076 1.00 5.28 236 LEU A CA 1
ATOM 2137 C C . LEU A 1 236 ? -18.663 13.334 23.448 1.00 5.22 236 LEU A C 1
ATOM 2138 O O . LEU A 1 236 ? -19.829 13.093 23.713 1.00 5.52 236 LEU A O 1
ATOM 2143 N N . THR A 1 237 ? -18.310 14.190 22.516 1.00 5.42 237 THR A N 1
ATOM 2144 C CA . THR A 1 237 ? -19.291 14.819 21.684 1.00 5.19 237 THR A CA 1
ATOM 2145 C C . THR A 1 237 ? -19.268 14.149 20.349 1.00 5.09 237 THR A C 1
ATOM 2146 O O . THR A 1 237 ? -18.387 13.401 20.024 1.00 5.48 237 THR A O 1
ATOM 2150 N N . PRO A 1 238 ? -20.228 14.462 19.495 1.00 5.35 238 PRO A N 1
ATOM 2151 C CA . PRO A 1 238 ? -20.239 13.839 18.194 1.00 5.49 238 PRO A CA 1
ATOM 2152 C C . PRO A 1 238 ? -19.248 14.451 17.268 1.00 5.47 238 PRO A C 1
ATOM 2153 O O . PRO A 1 238 ? -19.048 13.929 16.198 1.00 6.27 238 PRO A O 1
ATOM 2157 N N . ASP A 1 239 ? -18.579 15.524 17.685 1.00 5.30 239 ASP A N 1
ATOM 2158 C CA . ASP A 1 239 ? -17.388 15.955 16.984 1.00 5.62 239 ASP A CA 1
ATOM 2159 C C . ASP A 1 239 ? -16.210 15.110 17.396 1.00 5.78 239 ASP A C 1
ATOM 2160 O O . ASP A 1 239 ? -15.383 14.782 16.577 1.00 8.13 239 ASP A O 1
ATOM 2165 N N . SER A 1 240 ? -16.097 14.767 18.655 1.00 5.40 240 SER A N 1
ATOM 2166 C CA . SER A 1 240 ? -14.923 14.119 19.161 1.00 5.40 240 SER A CA 1
ATOM 2167 C C . SER A 1 240 ? -15.004 12.615 19.129 1.00 5.38 240 SER A C 1
ATOM 2168 O O . SER A 1 240 ? -14.049 11.973 19.505 1.00 5.98 240 SER A O 1
ATOM 2171 N N . SER A 1 241 ? -16.110 12.062 18.698 1.00 5.41 241 SER A N 1
ATOM 2172 C CA . SER A 1 241 ? -16.380 10.655 18.853 1.00 5.64 241 SER A CA 1
ATOM 2173 C C . SER A 1 241 ? -17.144 10.135 17.720 1.00 5.30 241 SER A C 1
ATOM 2174 O O . SER A 1 241 ? -17.771 10.882 16.991 1.00 6.03 241 SER A O 1
ATOM 2177 N N . ARG A 1 242 ? -17.184 8.815 17.637 1.00 5.40 242 ARG A N 1
ATOM 2178 C CA . ARG A 1 242 ? -18.106 8.136 16.780 1.00 5.43 242 ARG A CA 1
ATOM 2179 C C . ARG A 1 242 ? -19.068 7.389 17.635 1.00 5.69 242 ARG A C 1
ATOM 2180 O O . ARG A 1 242 ? -18.686 6.655 18.527 1.00 6.09 242 ARG A O 1
ATOM 2188 N N . PHE A 1 243 ? -20.336 7.634 17.365 1.00 5.62 243 PHE A N 1
ATOM 2189 C CA . PHE A 1 243 ? -21.419 7.045 18.083 1.00 5.50 243 PHE A CA 1
ATOM 2190 C C . PHE A 1 243 ? -22.257 6.243 17.144 1.00 5.99 243 PHE A C 1
ATOM 2191 O O . PHE A 1 243 ? -22.745 6.771 16.158 1.00 6.31 243 PHE A O 1
ATOM 2199 N N . TRP A 1 244 ? -22.430 4.983 17.484 1.00 5.94 244 TRP A N 1
ATOM 2200 C CA . TRP A 1 244 ? -23.200 4.073 16.694 1.00 6.24 244 TRP A CA 1
ATOM 2201 C C . TRP A 1 244 ? -24.374 3.607 17.479 1.00 6.50 244 TRP A C 1
ATOM 2202 O O . TRP A 1 244 ? -24.353 3.493 18.671 1.00 7.21 244 TRP A O 1
ATOM 2213 N N . ASN A 1 245 ? -25.431 3.319 16.770 1.00 6.73 245 ASN A N 1
ATOM 2214 C CA . ASN A 1 245 ? -26.589 2.733 17.375 1.00 6.74 245 ASN A CA 1
ATOM 2215 C C . ASN A 1 245 ? -26.331 1.279 17.645 1.00 7.01 245 ASN A C 1
ATOM 2216 O O . ASN A 1 245 ? -26.016 0.515 16.745 1.00 7.72 245 ASN A O 1
ATOM 2221 N N . GLY A 1 246 ? -26.455 0.874 18.891 1.00 7.44 246 GLY A N 1
ATOM 2222 C CA . GLY A 1 246 ? -26.152 -0.491 19.238 1.00 7.74 246 GLY A CA 1
ATOM 2223 C C . GLY A 1 246 ? -27.022 -1.486 18.540 1.00 8.10 246 GLY A C 1
ATOM 2224 O O . GLY A 1 246 ? -26.584 -2.536 18.136 1.00 8.95 246 GLY A O 1
ATOM 2225 N N . ALA A 1 247 ? -28.283 -1.157 18.418 1.00 8.03 247 ALA A N 1
ATOM 2226 C CA . ALA A 1 247 ? -29.199 -2.085 17.814 1.00 8.41 247 ALA A CA 1
ATOM 2227 C C . ALA A 1 247 ? -28.963 -2.271 16.341 1.00 9.23 247 ALA A C 1
ATOM 2228 O O . ALA A 1 247 ? -29.278 -3.321 15.826 1.00 12.96 247 ALA A O 1
ATOM 2230 N N . SER A 1 248 ? -28.457 -1.275 15.648 1.00 8.80 248 SER A N 1
ATOM 2231 C CA . SER A 1 248 ? -28.188 -1.424 14.242 1.00 9.54 248 SER A CA 1
ATOM 2232 C C . SER A 1 248 ? -26.791 -1.885 13.979 1.00 9.39 248 SER A C 1
ATOM 2233 O O . SER A 1 248 ? -26.437 -2.117 12.856 1.00 11.27 248 SER A O 1
ATOM 2238 N N . TYR A 1 249 ? -25.993 -2.022 15.005 1.00 10.25 249 TYR A N 1
ATOM 2239 C CA . TYR A 1 249 ? -24.624 -2.390 14.836 1.00 10.80 249 TYR A CA 1
ATOM 2240 C C . TYR A 1 249 ? -24.503 -3.748 14.181 1.00 11.83 249 TYR A C 1
ATOM 2241 O O . TYR A 1 249 ? -25.161 -4.694 14.547 1.00 13.41 249 TYR A O 1
ATOM 2250 N N . LYS A 1 250 ? -23.623 -3.811 13.197 1.00 11.54 250 LYS A N 1
ATOM 2251 C CA . LYS A 1 250 ? -23.352 -5.030 12.508 1.00 12.46 250 LYS A CA 1
ATOM 2252 C C . LYS A 1 250 ? -21.926 -4.998 12.104 1.00 11.13 250 LYS A C 1
ATOM 2253 O O . LYS A 1 250 ? -21.517 -4.155 11.347 1.00 10.48 250 LYS A O 1
ATOM 2259 N N . VAL A 1 251 ? -21.174 -5.961 12.571 1.00 12.43 251 VAL A N 1
ATOM 2260 C CA . VAL A 1 251 ? -19.793 -6.001 12.255 1.00 12.75 251 VAL A CA 1
ATOM 2261 C C . VAL A 1 251 ? -19.644 -6.350 10.803 1.00 11.52 251 VAL A C 1
ATOM 2262 O O . VAL A 1 251 ? -20.490 -7.000 10.206 1.00 12.38 251 VAL A O 1
ATOM 2269 N N . GLY A 1 252 ? -18.535 -5.926 10.247 1.00 12.38 252 GLY A N 1
ATOM 2270 C CA . GLY A 1 252 ? -18.191 -6.250 8.890 1.00 12.34 252 GLY A CA 1
ATOM 2271 C C . GLY A 1 252 ? -18.628 -5.213 7.896 1.00 11.97 252 GLY A C 1
ATOM 2272 O O . GLY A 1 252 ? -18.558 -5.437 6.702 1.00 13.96 252 GLY A O 1
ATOM 2273 N N . GLU A 1 253 ? -19.097 -4.076 8.387 1.00 11.54 253 GLU A N 1
ATOM 2274 C CA . GLU A 1 253 ? -19.535 -3.017 7.517 1.00 11.87 253 GLU A CA 1
ATOM 2275 C C . GLU A 1 253 ? -19.454 -1.746 8.307 1.00 10.55 253 GLU A C 1
ATOM 2276 O O . GLU A 1 253 ? -19.150 -1.750 9.487 1.00 10.39 253 GLU A O 1
ATOM 2282 N N . SER A 1 254 ? -19.722 -0.639 7.643 1.00 11.32 254 SER A N 1
ATOM 2283 C CA . SER A 1 254 ? -19.783 0.618 8.333 1.00 11.01 254 SER A CA 1
ATOM 2284 C C . SER A 1 254 ? -21.125 0.786 8.989 1.00 9.96 254 SER A C 1
ATOM 2285 O O . SER A 1 254 ? -22.091 0.146 8.647 1.00 11.89 254 SER A O 1
ATOM 2288 N N . GLN A 1 255 ? -21.145 1.638 9.983 1.00 8.39 255 GLN A N 1
ATOM 2289 C CA . GLN A 1 255 ? -22.312 1.853 10.779 1.00 7.67 255 GLN A CA 1
ATOM 2290 C C . GLN A 1 255 ? -22.950 3.161 10.457 1.00 7.16 255 GLN A C 1
ATOM 2291 O O . GLN A 1 255 ? -22.319 4.090 10.001 1.00 8.28 255 GLN A O 1
ATOM 2297 N N . ASP A 1 256 ? -24.208 3.260 10.793 1.00 7.42 256 ASP A N 1
ATOM 2298 C CA . ASP A 1 256 ? -24.853 4.553 10.768 1.00 7.19 256 ASP A CA 1
ATOM 2299 C C . ASP A 1 256 ? -24.170 5.469 11.753 1.00 7.25 256 ASP A C 1
ATOM 2300 O O . ASP A 1 256 ? -23.789 5.072 12.828 1.00 7.83 256 ASP A O 1
ATOM 2305 N N . SER A 1 257 ? -24.037 6.708 11.365 1.00 7.07 257 SER A N 1
ATOM 2306 C CA . SER A 1 257 ? -23.354 7.689 12.146 1.00 7.12 257 SER A CA 1
ATOM 2307 C C . SER A 1 257 ? -24.295 8.476 13.0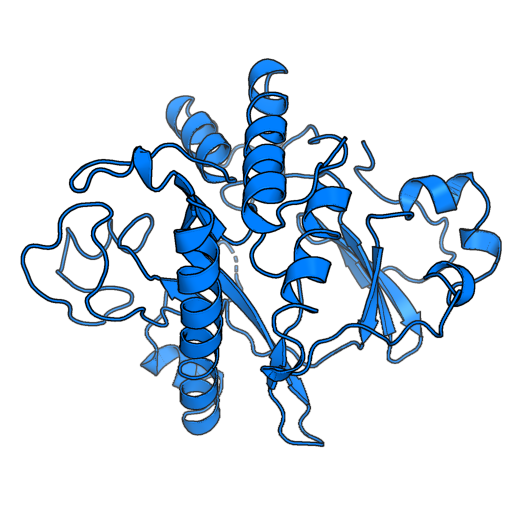04 1.00 6.93 257 SER A C 1
ATOM 2308 O O . SER A 1 257 ? -25.344 8.909 12.540 1.00 8.18 257 SER A O 1
ATOM 2313 N N . TYR A 1 258 ? -23.909 8.726 14.230 1.00 6.08 258 TYR A N 1
ATOM 2314 C CA . TYR A 1 258 ? -24.585 9.701 15.034 1.00 6.03 258 TYR A CA 1
ATOM 2315 C C . TYR A 1 258 ? -23.565 10.719 15.479 1.00 6.11 258 TYR A C 1
ATOM 2316 O O . TYR A 1 258 ? -23.405 11.022 16.646 1.00 6.97 258 TYR A O 1
ATOM 2325 N N . ASP A 1 259 ? -22.865 11.257 14.489 1.00 6.11 259 ASP A N 1
ATOM 2326 C CA . ASP A 1 259 ? -21.658 11.985 14.752 1.00 6.27 259 ASP A CA 1
ATOM 2327 C C . ASP A 1 259 ? -21.188 12.599 13.467 1.00 6.13 259 ASP A C 1
ATOM 2328 O O . ASP A 1 259 ? -21.848 12.571 12.450 1.00 7.25 259 ASP A O 1
ATOM 2333 N N . LYS A 1 260 ? -20.023 13.186 13.515 1.00 6.05 260 LYS A N 1
ATOM 2334 C CA . LYS A 1 260 ? -19.508 13.904 12.393 1.00 6.19 260 LYS A CA 1
ATOM 2335 C C . LYS A 1 260 ? -19.227 13.019 11.227 1.00 6.20 260 LYS A C 1
ATOM 2336 O O . LYS A 1 260 ? -19.042 13.527 10.140 1.00 6.59 260 LYS A O 1
ATOM 2347 N N . GLN A 1 261 ? -19.101 11.725 11.431 1.00 6.40 261 GLN A N 1
ATOM 2348 C CA . GLN A 1 261 ? -18.780 10.865 10.332 1.00 6.90 261 GLN A CA 1
ATOM 2349 C C . GLN A 1 261 ? -19.792 10.994 9.221 1.00 6.63 261 GLN A C 1
ATOM 2350 O O . GLN A 1 261 ? -19.443 10.844 8.072 1.00 6.94 261 GL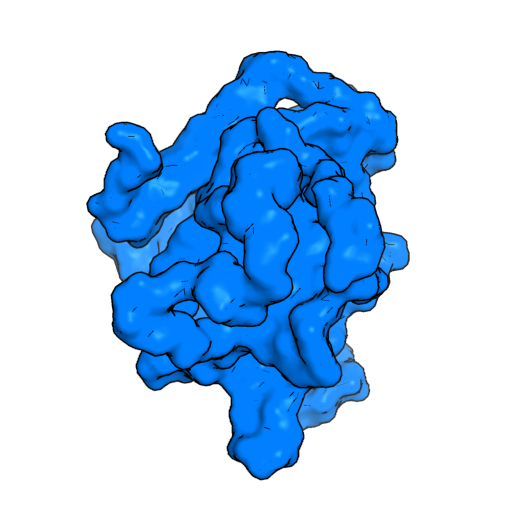N A O 1
ATOM 2356 N N . PHE A 1 262 ? -21.028 11.296 9.532 1.00 6.68 262 PHE A N 1
ATOM 2357 C CA . PHE A 1 262 ? -22.005 11.485 8.511 1.00 7.37 262 PHE A CA 1
ATOM 2358 C C . PHE A 1 262 ? -21.542 12.564 7.559 1.00 6.95 262 PHE A C 1
ATOM 2359 O O . PHE A 1 262 ? -21.646 12.435 6.357 1.00 7.67 262 PHE A O 1
ATOM 2367 N N . LEU A 1 263 ? -21.073 13.675 8.103 1.00 6.96 263 LEU A N 1
ATOM 2368 C CA . LEU A 1 263 ? -20.636 14.777 7.281 1.00 7.02 263 LEU A CA 1
ATOM 2369 C C . LEU A 1 263 ? -19.382 14.419 6.576 1.00 6.82 263 LEU A C 1
ATOM 2370 O O . LEU A 1 263 ? -19.247 14.682 5.405 1.00 7.23 263 LEU A O 1
ATOM 2375 N N . ARG A 1 264 ? -18.433 13.830 7.268 1.00 6.71 264 ARG A N 1
ATOM 2376 C CA . ARG A 1 264 ? -17.211 13.418 6.618 1.00 7.24 264 ARG A CA 1
ATOM 2377 C C . ARG A 1 264 ? -17.518 12.573 5.422 1.00 7.24 264 ARG A C 1
ATOM 2378 O O . ARG A 1 264 ? -16.973 12.768 4.343 1.00 7.98 264 ARG A O 1
ATOM 2386 N N . ASP A 1 265 ? -18.369 11.595 5.620 1.00 7.43 265 ASP A N 1
ATOM 2387 C CA . ASP A 1 265 ? -18.659 10.683 4.559 1.00 8.00 265 ASP A CA 1
ATOM 2388 C C . ASP A 1 265 ? -19.386 11.349 3.430 1.00 8.08 265 ASP A C 1
ATOM 2389 O O . ASP A 1 265 ? -19.142 11.034 2.279 1.00 8.80 265 ASP A O 1
ATOM 2394 N N . TRP A 1 266 ? -20.289 12.255 3.743 1.00 8.13 266 TRP A N 1
ATOM 2395 C CA . TRP A 1 266 ? -20.996 12.962 2.718 1.00 8.63 266 TRP A CA 1
ATOM 2396 C C . TRP A 1 266 ? -20.013 13.767 1.896 1.00 8.11 266 TRP A C 1
ATOM 2397 O O . TRP A 1 266 ? -20.060 13.778 0.685 1.00 8.90 266 TRP A O 1
ATOM 2408 N N . LEU A 1 267 ? -19.102 14.450 2.549 1.00 7.43 267 LEU A N 1
ATOM 2409 C CA . LEU A 1 267 ? -18.144 15.235 1.827 1.00 7.40 267 LEU A CA 1
ATOM 2410 C C . LEU A 1 267 ? -17.348 14.342 0.951 1.00 8.05 267 LEU A C 1
ATOM 2411 O O . LEU A 1 267 ? -17.144 14.645 -0.208 1.00 8.86 267 LEU A O 1
ATOM 2416 N N . THR A 1 268 ? -16.861 13.235 1.455 1.00 8.06 268 THR A N 1
ATOM 2417 C CA . THR A 1 268 ? -16.061 12.331 0.656 1.00 8.71 268 THR A CA 1
ATOM 2418 C C . THR A 1 268 ? -16.835 11.810 -0.508 1.00 9.38 268 THR A C 1
ATOM 2419 O O . THR A 1 268 ? -16.342 11.757 -1.616 1.00 10.07 268 THR A O 1
ATOM 2423 N N . ALA A 1 269 ? -18.065 11.422 -0.270 1.00 9.24 269 ALA A N 1
ATOM 2424 C CA . ALA A 1 269 ? -18.890 10.869 -1.308 1.00 10.46 269 ALA A CA 1
ATOM 2425 C C . ALA A 1 269 ? -19.119 11.871 -2.413 1.00 11.19 269 ALA A C 1
ATOM 2426 O O . ALA A 1 269 ? -19.309 11.488 -3.542 1.00 13.36 269 ALA A O 1
ATOM 2428 N N . ASN A 1 270 ? -19.106 13.146 -2.074 1.00 10.09 270 ASN A N 1
ATOM 2429 C CA . ASN A 1 270 ? -19.352 14.211 -3.000 1.00 10.06 270 ASN A CA 1
ATOM 2430 C C . ASN A 1 270 ? -18.100 14.884 -3.475 1.00 9.77 270 ASN A C 1
ATOM 2431 O O . ASN A 1 270 ? -18.156 15.917 -4.107 1.00 10.67 270 ASN A O 1
ATOM 2436 N N . LYS A 1 271 ? -16.964 14.290 -3.172 1.00 9.66 271 LYS A N 1
ATOM 2437 C CA . LYS A 1 271 ? -15.700 14.844 -3.573 1.00 10.49 271 LYS A CA 1
ATOM 2438 C C . LYS A 1 271 ? -15.580 16.280 -3.147 1.00 9.58 271 LYS A C 1
ATOM 2439 O O . LYS A 1 271 ? -15.118 17.150 -3.879 1.00 9.91 271 LYS A O 1
ATOM 2445 N N . LEU A 1 272 ? -15.970 16.508 -1.914 1.00 9.14 272 LEU A N 1
ATOM 2446 C CA . LEU A 1 272 ? -15.834 17.809 -1.316 1.00 8.90 272 LEU A CA 1
ATOM 2447 C C . LEU A 1 272 ? -14.988 17.757 -0.091 1.00 8.27 272 LEU A C 1
ATOM 2448 O O . LEU A 1 272 ? -14.756 18.770 0.514 1.00 8.41 272 LEU A O 1
ATOM 2453 N N . ASN A 1 273 ? -14.461 16.599 0.273 1.00 8.84 273 ASN A N 1
ATOM 2454 C CA . ASN A 1 273 ? -13.550 16.553 1.383 1.00 8.66 273 ASN A CA 1
ATOM 2455 C C . ASN A 1 273 ? -12.376 17.422 1.068 1.00 8.52 273 ASN A C 1
ATOM 2456 O O . ASN A 1 273 ? -11.844 17.419 -0.032 1.00 9.25 273 ASN A O 1
ATOM 2465 N N . GLY A 1 274 ? -11.966 18.177 2.056 1.00 8.40 274 GLY A N 1
ATOM 2466 C CA . GLY A 1 274 ? -10.848 19.049 1.937 1.00 9.50 274 GLY A CA 1
ATOM 2467 C C . GLY A 1 274 ? -11.124 20.377 1.322 1.00 8.75 274 GLY A C 1
ATOM 2468 O O . GLY A 1 274 ? -10.277 21.237 1.368 1.00 10.56 274 GLY A O 1
ATOM 2469 N N . VAL A 1 275 ? -12.291 20.559 0.750 1.00 7.78 275 VAL A N 1
ATOM 2470 C CA . VAL A 1 275 ? -12.611 21.780 0.052 1.00 7.72 275 VAL A CA 1
ATOM 2471 C C . VAL A 1 275 ? -13.067 22.818 1.048 1.00 7.61 275 VAL A C 1
ATOM 2472 O O . VAL A 1 275 ? -13.863 22.534 1.907 1.00 8.09 275 VAL A O 1
ATOM 2476 N N . ASN A 1 276 ? -12.541 24.021 0.938 1.00 7.84 276 ASN A N 1
ATOM 2477 C CA . ASN A 1 276 ? -12.961 25.126 1.758 1.00 8.06 276 ASN A CA 1
ATOM 2478 C C . ASN A 1 276 ? -14.218 25.729 1.245 1.00 7.58 276 ASN A C 1
ATOM 2479 O O . ASN A 1 276 ? -14.538 25.651 0.084 1.00 7.73 276 ASN A O 1
ATOM 2484 N N . GLY A 1 277 ? -14.922 26.381 2.133 1.00 8.28 277 GLY A N 1
ATOM 2485 C CA . GLY A 1 277 ? -16.103 27.087 1.765 1.00 8.69 277 GLY A CA 1
ATOM 2486 C C . GLY A 1 277 ? -17.221 26.189 1.306 1.00 8.38 277 GLY A C 1
ATOM 2487 O O . GLY A 1 277 ? -18.056 26.643 0.551 1.00 9.48 277 GLY A O 1
ATOM 2488 N N . VAL A 1 278 ? -17.291 24.947 1.760 1.00 7.85 278 VAL A N 1
ATOM 2489 C CA . VAL A 1 278 ? -18.342 24.073 1.321 1.00 7.82 278 VAL A CA 1
ATOM 2490 C C . VAL A 1 278 ? -19.611 24.436 2.031 1.00 8.49 278 VAL A C 1
ATOM 2491 O O . VAL A 1 278 ? -19.670 24.500 3.243 1.00 8.90 278 VAL A O 1
ATOM 2495 N N . LYS A 1 279 ? -20.638 24.621 1.252 1.00 9.83 279 LYS A N 1
ATOM 2496 C CA . LYS A 1 279 ? -21.941 24.867 1.777 1.00 11.19 279 LYS A CA 1
ATOM 2497 C C . LYS A 1 279 ? -22.641 23.555 1.880 1.00 11.09 279 LYS A C 1
ATOM 2498 O O . LYS A 1 279 ? -22.959 22.923 0.878 1.00 13.32 279 LYS A O 1
ATOM 2504 N N . MET A 1 280 ? -22.844 23.099 3.091 1.00 9.09 280 MET A N 1
ATOM 2505 C CA . MET A 1 280 ? -23.622 21.915 3.273 1.00 8.69 280 MET A CA 1
ATOM 2506 C C . MET A 1 280 ? -25.017 22.232 2.846 1.00 9.08 280 MET A C 1
ATOM 2507 O O . MET A 1 280 ? -25.582 23.200 3.314 1.00 9.46 280 MET A O 1
ATOM 2512 N N . PRO A 1 281 ? -25.606 21.406 2.009 1.00 9.86 281 PRO A N 1
ATOM 2513 C CA . PRO A 1 281 ? -26.995 21.591 1.720 1.00 10.34 281 PRO A CA 1
ATOM 2514 C C . PRO A 1 281 ? -27.785 21.525 2.984 1.00 9.47 281 PRO A C 1
ATOM 2515 O O . PRO A 1 281 ? -27.396 20.886 3.952 1.00 8.76 281 PRO A O 1
ATOM 2519 N N . GLN A 1 282 ? -28.936 22.144 2.958 1.00 9.49 282 GLN A N 1
ATOM 2520 C CA . GLN A 1 282 ? -29.744 22.168 4.143 1.00 9.23 282 GLN A CA 1
ATOM 2521 C C . GLN A 1 282 ? -30.035 20.781 4.641 1.00 8.80 282 GLN A C 1
ATOM 2522 O O . GLN A 1 282 ? -30.082 20.562 5.826 1.00 8.84 282 GLN A O 1
ATOM 2533 N N . ASP A 1 283 ? -30.251 19.841 3.750 1.00 9.86 283 ASP A N 1
ATOM 2534 C CA . ASP A 1 283 ? -30.523 18.492 4.153 1.00 10.66 283 ASP A CA 1
ATOM 2535 C C . ASP A 1 283 ? -29.394 17.927 4.974 1.00 9.90 283 ASP A C 1
ATOM 2536 O O . ASP A 1 283 ? -29.618 17.193 5.919 1.00 9.51 283 ASP A O 1
ATOM 2541 N N . ILE A 1 284 ? -28.173 18.255 4.596 1.00 8.79 284 ILE A N 1
ATOM 2542 C CA . ILE A 1 284 ? -27.023 17.760 5.296 1.00 8.21 284 ILE A CA 1
ATOM 2543 C C . ILE A 1 284 ? -26.864 18.470 6.605 1.00 7.54 284 ILE A C 1
ATOM 2544 O O . ILE A 1 284 ? -26.542 17.857 7.593 1.00 7.53 284 ILE A O 1
ATOM 2549 N N . VAL A 1 285 ? -27.099 19.770 6.628 1.00 7.15 285 VAL A N 1
ATOM 2550 C CA . VAL A 1 285 ? -27.114 20.479 7.888 1.00 7.05 285 VAL A CA 1
ATOM 2551 C C . VAL A 1 285 ? -28.086 19.826 8.800 1.00 6.85 285 VAL A C 1
ATOM 2552 O O . VAL A 1 285 ? -27.794 19.528 9.947 1.00 7.03 285 VAL A O 1
ATOM 2556 N N . ASP A 1 286 ? -29.286 19.625 8.311 1.00 7.19 286 ASP A N 1
ATOM 2557 C CA . ASP A 1 286 ? -30.337 19.155 9.167 1.00 8.05 286 ASP A CA 1
ATOM 2558 C C . ASP A 1 286 ? -30.065 17.760 9.634 1.00 7.66 286 ASP A C 1
ATOM 2559 O O . ASP A 1 286 ? -30.277 17.443 10.784 1.00 7.75 286 ASP A O 1
ATOM 2564 N N . ARG A 1 287 ? -29.571 16.917 8.759 1.00 7.87 287 ARG A N 1
ATOM 2565 C CA A ARG A 1 287 ? -29.320 15.538 9.114 0.50 7.41 287 ARG A CA 1
ATOM 2566 C CA B ARG A 1 287 ? -29.357 15.536 9.158 0.50 9.30 287 ARG A CA 1
ATOM 2567 C C . ARG A 1 287 ? -28.182 15.438 10.097 1.00 7.22 287 ARG A C 1
ATOM 2568 O O . ARG A 1 287 ? -28.200 14.638 10.998 1.00 7.67 287 ARG A O 1
ATOM 2583 N N . THR A 1 288 ? -27.185 16.267 9.897 1.00 7.23 288 THR A N 1
ATOM 2584 C CA . THR A 1 288 ? -26.088 16.285 10.828 1.00 6.68 288 THR A CA 1
ATOM 2585 C C . THR A 1 288 ? -26.572 16.728 12.181 1.00 6.45 288 THR A C 1
ATOM 2586 O O . THR A 1 288 ? -26.280 16.127 13.186 1.00 6.63 288 THR A O 1
ATOM 2590 N N . ARG A 1 289 ? -27.307 17.821 12.206 1.00 6.47 289 ARG A N 1
ATOM 2591 C CA . ARG A 1 289 ? -27.794 18.353 13.432 1.00 6.35 289 ARG A CA 1
ATOM 2592 C C . ARG A 1 289 ? -28.602 17.301 14.158 1.00 6.15 289 ARG A C 1
ATOM 2593 O O . ARG A 1 289 ? -28.473 17.109 15.345 1.00 6.42 289 ARG A O 1
ATOM 2601 N N . ALA A 1 290 ? -29.458 16.639 13.422 1.00 6.20 290 ALA A N 1
ATOM 2602 C CA . ALA A 1 290 ? -30.338 15.675 14.036 1.00 6.39 290 ALA A CA 1
ATOM 2603 C C . ALA A 1 290 ? -29.578 14.509 14.557 1.00 5.91 290 ALA A C 1
ATOM 2604 O O . ALA A 1 290 ? -29.926 13.962 15.582 1.00 6.15 290 ALA A O 1
ATOM 2606 N N . LYS A 1 291 ? -28.561 14.068 13.856 1.00 5.68 291 LYS A N 1
ATOM 2607 C CA . LYS A 1 291 ? -27.747 12.980 14.354 1.00 5.81 291 LYS A CA 1
ATOM 2608 C C . LYS A 1 291 ? -27.077 13.363 15.631 1.00 5.90 291 LYS A C 1
ATOM 2609 O O . LYS A 1 291 ? -27.002 12.574 16.546 1.00 5.90 291 LYS A O 1
ATOM 2615 N N . TYR A 1 292 ? -26.536 14.570 15.691 1.00 5.77 292 TYR A N 1
ATOM 2616 C CA . TYR A 1 292 ? -25.874 15.002 16.890 1.00 6.01 292 TYR A CA 1
ATOM 2617 C C . TYR A 1 292 ? -26.854 15.036 18.014 1.00 5.98 292 TYR A C 1
ATOM 2618 O O . TYR A 1 292 ? -26.535 14.640 19.121 1.00 6.12 292 TYR A O 1
ATOM 2627 N N . ILE A 1 293 ? -28.036 15.564 17.753 1.00 5.94 293 ILE A N 1
ATOM 2628 C CA . ILE A 1 293 ? -29.018 15.656 18.815 1.00 6.22 293 ILE A CA 1
ATOM 2629 C C . ILE A 1 293 ? -29.448 14.287 19.261 1.00 6.55 293 ILE A C 1
ATOM 2630 O O . ILE A 1 293 ? -29.657 14.086 20.430 1.00 6.48 293 ILE A O 1
ATOM 2635 N N . GLU A 1 294 ? -29.572 13.345 18.349 1.00 6.02 294 GLU A N 1
ATOM 2636 C CA . GLU A 1 294 ? -29.936 12.011 18.759 1.00 6.23 294 GLU A CA 1
ATOM 2637 C C . GLU A 1 294 ? -28.878 11.424 19.648 1.00 6.23 294 GLU A C 1
ATOM 2638 O O . GLU A 1 294 ? -29.181 10.806 20.643 1.00 6.55 294 GLU A O 1
ATOM 2644 N N . ALA A 1 295 ? -27.620 11.609 19.289 1.00 6.12 295 ALA A N 1
ATOM 2645 C CA . ALA A 1 295 ? -26.572 11.146 20.155 1.00 6.16 295 ALA A CA 1
ATOM 2646 C C . ALA A 1 295 ? -26.708 11.798 21.507 1.00 5.96 295 ALA A C 1
ATOM 2647 O O . ALA A 1 295 ? -26.601 11.149 22.523 1.00 6.66 295 ALA A O 1
ATOM 2649 N N . TYR A 1 296 ? -26.886 13.100 21.514 1.00 6.02 296 TYR A N 1
ATOM 2650 C CA . TYR A 1 296 ? -27.011 13.823 22.747 1.00 6.70 296 TYR A CA 1
ATOM 2651 C C . TYR A 1 296 ? -28.117 13.275 23.579 1.00 6.76 296 TYR A C 1
ATOM 2652 O O . TYR A 1 296 ? -27.958 13.042 24.752 1.00 7.24 296 TYR A O 1
ATOM 2661 N N . GLU A 1 297 ? -29.269 13.122 23.005 1.00 6.62 297 GLU A N 1
ATOM 2662 C CA . GLU A 1 297 ? -30.419 12.681 23.784 1.00 7.64 297 GLU A CA 1
ATOM 2663 C C . GLU A 1 297 ? -30.210 11.296 24.300 1.00 7.52 297 GLU A C 1
ATOM 2664 O O . GLU A 1 297 ? -30.535 11.017 25.435 1.00 8.38 297 GLU A O 1
ATOM 2670 N N . THR A 1 298 ? -29.680 10.407 23.490 1.00 7.27 298 THR A N 1
ATOM 2671 C CA . THR A 1 298 ? -29.531 9.053 23.926 1.00 7.83 298 THR A CA 1
ATOM 2672 C C . THR A 1 298 ? -28.485 8.950 24.994 1.00 7.70 298 THR A C 1
ATOM 2673 O O . THR A 1 298 ? -28.656 8.274 25.986 1.00 9.02 298 THR A O 1
ATOM 2677 N N . LEU A 1 299 ? -27.376 9.626 24.795 1.00 7.67 299 LEU A N 1
ATOM 2678 C CA . LEU A 1 299 ? -26.305 9.537 25.747 1.00 7.88 299 LEU A CA 1
ATOM 2679 C C . LEU A 1 299 ? -26.671 10.144 27.056 1.00 9.09 299 LEU A C 1
ATOM 2680 O O . LEU A 1 299 ? -26.291 9.626 28.073 1.00 10.56 299 LEU A O 1
ATOM 2685 N N . THR A 1 300 ? -27.328 11.286 27.041 1.00 9.05 300 THR A N 1
ATOM 2686 C CA . THR A 1 300 ? -27.621 11.985 28.271 1.00 9.55 300 THR A CA 1
ATOM 2687 C C . THR A 1 300 ? -28.887 11.525 28.888 1.00 10.63 300 THR A C 1
ATOM 2688 O O . THR A 1 300 ? -29.090 11.748 30.055 1.00 12.30 300 THR A O 1
ATOM 2692 N N . GLY A 1 301 ? -29.766 10.917 28.116 1.00 10.06 301 GLY A N 1
ATOM 2693 C CA . GLY A 1 301 ? -31.081 10.604 28.592 1.00 11.59 301 GLY A CA 1
ATOM 2694 C C . GLY A 1 301 ? -31.925 11.817 28.773 1.00 12.16 301 GLY A C 1
ATOM 2695 O O . GLY A 1 301 ? -32.960 11.730 29.387 1.00 14.99 301 GLY A O 1
ATOM 2696 N N . SER A 1 302 ? -31.522 12.952 28.255 1.00 12.14 302 SER A N 1
ATOM 2697 C CA . SER A 1 302 ? -32.281 14.151 28.364 1.00 12.94 302 SER A CA 1
ATOM 2698 C C . SER A 1 302 ? -32.754 14.551 27.006 1.00 12.00 302 SER A C 1
ATOM 2699 O O . SER A 1 302 ? -32.213 14.150 26.009 1.00 14.04 302 SER A O 1
ATOM 2704 N N . LYS A 1 303 ? -33.783 15.372 26.967 1.00 12.34 303 LYS A N 1
ATOM 2705 C CA . LYS A 1 303 ? -34.285 15.871 25.717 1.00 12.44 303 LYS A CA 1
ATOM 2706 C C . LYS A 1 303 ? -33.552 17.137 25.380 1.00 11.94 303 LYS A C 1
ATOM 2707 O O . LYS A 1 303 ? -33.280 17.975 26.209 1.00 14.21 303 LYS A O 1
ATOM 2713 N N . TRP A 1 304 ? -33.245 17.278 24.121 1.00 11.02 304 TRP A N 1
ATOM 2714 C CA . TRP A 1 304 ? -32.643 18.476 23.636 1.00 11.74 304 TRP A CA 1
ATOM 2715 C C . TRP A 1 304 ? -33.633 19.589 23.650 1.00 13.80 304 TRP A C 1
ATOM 2716 O O . TRP A 1 304 ? -33.325 20.692 24.093 1.00 16.02 304 TRP A O 1
ATOM 2727 N N . SER A 1 305 ? -34.793 19.286 23.083 1.00 15.62 305 SER A N 1
ATOM 2728 C CA A SER A 1 305 ? -35.934 20.199 23.004 0.25 15.56 305 SER A CA 1
ATOM 2729 C CA B SER A 1 305 ? -35.931 20.200 23.038 0.25 15.78 305 SER A CA 1
ATOM 2730 C C . SER A 1 305 ? -37.230 19.461 23.345 0.50 16.75 305 SER A C 1
ATOM 2731 O O . SER A 1 305 ? -38.013 19.891 24.198 0.50 18.57 305 SER A O 1
#

Sequence (301 aa):
SITKTELDGILPLVARGKVRDIYEVDAGTLLFVATDRISAYDVIMENSIPEKGILLTKKLSEFWFKKFLSNDVRNHLVDDIIAPGKKTIFDYLPAKLSEPKYKTQLEDRSLLVHKHKLIPLEVIVRGYITGSAWKKEYYVVKKTTGGTTVVHGLKKQQPPQGLKESQEFPEPIFTPSTKAEHDENISPAQAAELVGEDLSRRVAEELAVKLYSKCKDYAKEKGIIIADTKFEFGIDEKKTTNNEEIILVDEVLTPDSSRFWNGASYKVGESQDSYDKQFLRDWLTANKLNGVNGVKMPQDIVDRRTRAKYIEAYETLTGSKWSS

Solvent-accessible surface area: 13868 Å² total; per-residue (Å²): 74,36,56,110,0,90,4,96,69,40,10,79,80,76,40,86,37,86,11,23,0,25,8,54,32,71,89,36,18,21,0,19,0,2,0,0,19,0,2,1,80,63,18,62,8,104,26,12,1,44,54,4,0,32,2,0,5,68,0,2,62,48,0,2,157,51,0,61,149,50,12,92,30,5,45,26,124,62,34,132,86,104,71,20,18,91,75,12,54,86,91,0,47,72,98,138,7,74,75,21,0,62,68,5,11,16,8,2,77,92,35,128,76,2,66,0,18,0,25,0,7,1,9,0,16,24,45,0,56,145,41,17,92,163,99,24,16,0,7,52,56,174,31,59,179,47,10,120,38,0,58,76,4,92,121,17,30,11,0,0,1,24,74,74,173,104,64,103,61,20,34,33,71,72,0,23,136,86,22,33,133,105,31,5,163,85,0,19,93,30,0,37,137,0,0,28,81,0,28,85,48,0,100,138,81,29,6,2,0,0,8,2,41,0,22,0,0,15,24,112,216,74,94,63,13,0,0,5,21,9,0,0,0,0,15,8,4,34,0,10,47,16,102,55,56,127,67,46,75,80,27,80,10,40,0,20,36,23,0,44,73,47,0,67,81,68,178,51,66,41,66,113,43,9,141,0,60,121,75,4,6,68,112,0,64,58,40,2,23,80,0,25,49,36,0,18,55,55,174,57,133

Secondary structure (DSSP, 8-state):
---S---TTSS-EEEE-SSEEEEEEETTEEEEEE-S--EETTEE-SS--TTHHHHHHHHHHHHHHHTTTTSEESBPP--TT--GGGGS-GGGGSHHHHHHHTTSEEEEE--EEPSSBEEEEEE--HHHHHHHHHHSEETTEE--TTPPTTPEEEEEEE--B-------B--HHHHHHHH-HHHHHHHHHHHHHHHHHHHHHHHHHTEEEEEEEEEEEEETTTTEEEEES--S-TTTEEEEETTT--TTS----SSTHHHHHHHHHTT-TT-TT----HHHHHHHHHHHHHHHHHHHSS---

GO terms:
  GO:0004639 phosphoribosylaminoimidazolesuccinocarboxamide synthase activity (F, IDA)
  GO:0006164 purine nucleotide biosynthetic process (P, IDA)
  GO:0006189 'de novo' IMP biosynthetic process (P, IDA)
  GO:0004639 phosphoribosylaminoimidazolesuccinocarboxamide synthase activity (F, IMP)
  GO:0005634 nucleus (C, HDA)
  GO:0005737 cytoplasm (C, HDA)
  GO:0006164 purine nucleotide biosynthetic process (P, IMP)
  GO:0006189 'de novo' IMP biosynthetic process (P, IMP)
  GO:0005515 protein binding (F, IPI)

B-factor: mean 12.16, std 7.37, range [3.15, 54.83]

CATH classification: 3.30.200.20 (+1 more: 3.30.470.20)

InterPro domains:
  IPR001636 Phosphoribosylaminoimidazole-succinocarboxamide synthase [TIGR00081] (1-306)
  IPR018236 SAICAR synthetase, conserved site [PS01057] (114-128)
  IPR018236 SAICAR synthetase, conserved site [PS01058] (213-221)
  IPR028923 SAICAR synthetase/ADE2, N-terminal [MF_00137] (12-301)
  IPR028923 SAICAR synthetase/ADE2, N-terminal [PF01259] (15-275)

Foldseek 3Di:
DQADADPPPLFDWPDDAQFWTWTDQDPWKIWTFGGQWDDALRATAQDGQPCLLLLLQVLQVLLCVVCVVQAAAFADPDDPPDDVCVSHPVVCPPCSNVVSRPSRITITTDFAWLFKFFKKFQFAEDPQVVCCVVPCGGLNHHADPDFAHRHGGPAIWGFIWGDDNDTGTHHLVVSCVRRNDVVSVVSGVSSSVSVVVLQVLLVVLFKHFRMFTWIWGADVVVRGIYTYDTDPALAGTWIAGNVQDDTRDDGDTLHCVLVNVVCVVVVNNPPHHHDDPPVSSVVNSVSRQVSSCSSNVDHPD

Nearest PDB structures (foldseek):
  2cnq-assembly1_A  TM=1.003E+00  e=3.600E-63  Saccharomyces cerevisiae
  1obd-assembly1_A  TM=9.614E-01  e=3.654E-57  Saccharomyces cerevisiae
  2cnv-assembly1_A  TM=9.606E-01  e=1.087E-56  Saccharomyces cerevisiae
  1obg-assembly1_A  TM=9.499E-01  e=1.019E-55  Saccharomyces cerevisiae
  1a48-assembly1_A  TM=9.560E-01  e=1.889E-53  Saccharomyces cerevisiae